Protein AF-A0A1D2X370-F1 (afdb_monomer_lite)

Radius of gyration: 18.74 Å; chains: 1; bounding box: 43×34×52 Å

Sequence (216 aa):
MVEKELRLETKCYDAIEYGYLYGLNQKIPDEEFEKVKQYMKDFRRKDFADGIIKVTGRPEGYRCLEEDVPKVEEILNITNTLEKRRQKIEKAFQNPDEKRKLQDQSFTWLQTLFTKGGTKPKQDISRLAVHSTKIYDPNNSYKDGKKDGKGTLFIYTPHGMWYIINNSSEGSNKSLNNVKTEDGGAIGYRLMYEDNVDMLIRIYTEENEYSGEKLY

Structure (mmCIF, N/CA/C/O backbone):
data_AF-A0A1D2X370-F1
#
_entry.id   AF-A0A1D2X370-F1
#
loop_
_atom_site.group_PDB
_atom_site.id
_atom_site.type_symbol
_atom_site.label_atom_id
_atom_site.label_alt_id
_atom_site.label_comp_id
_atom_site.label_asym_id
_atom_site.label_entity_id
_atom_site.label_seq_id
_atom_site.pdbx_PDB_ins_code
_atom_site.Cartn_x
_atom_site.Cartn_y
_atom_site.Cartn_z
_atom_site.occupancy
_atom_site.B_iso_or_equiv
_atom_site.auth_seq_id
_atom_site.auth_comp_id
_atom_site.auth_asym_id
_atom_site.auth_atom_id
_atom_site.pdbx_PDB_model_num
ATOM 1 N N . MET A 1 1 ? 6.526 -16.011 22.433 1.00 41.97 1 MET A N 1
ATOM 2 C CA . MET A 1 1 ? 5.748 -15.213 21.463 1.00 41.97 1 MET A CA 1
ATOM 3 C C . MET A 1 1 ? 5.737 -13.796 21.995 1.00 41.97 1 MET A C 1
ATOM 5 O O . MET A 1 1 ? 5.369 -13.629 23.145 1.00 41.97 1 MET A O 1
ATOM 9 N N . VAL A 1 2 ? 6.245 -12.819 21.245 1.00 45.69 2 VAL A N 1
ATOM 10 C CA . VAL A 1 2 ? 6.170 -11.413 21.670 1.00 45.69 2 VAL A CA 1
ATOM 11 C C . VAL A 1 2 ? 4.719 -10.986 21.470 1.00 45.69 2 VAL A C 1
ATOM 13 O O . VAL A 1 2 ? 4.238 -11.028 20.336 1.00 45.69 2 VAL A O 1
ATOM 16 N N . GLU A 1 3 ? 4.005 -10.678 22.553 1.00 62.31 3 GLU A N 1
ATOM 17 C CA . GLU A 1 3 ? 2.661 -10.105 22.463 1.00 62.31 3 GLU A CA 1
ATOM 18 C C . GLU A 1 3 ? 2.734 -8.828 21.627 1.00 62.31 3 GLU A C 1
ATOM 20 O O . GLU A 1 3 ? 3.557 -7.945 21.875 1.00 62.31 3 GLU A O 1
ATOM 25 N N . LYS A 1 4 ? 1.92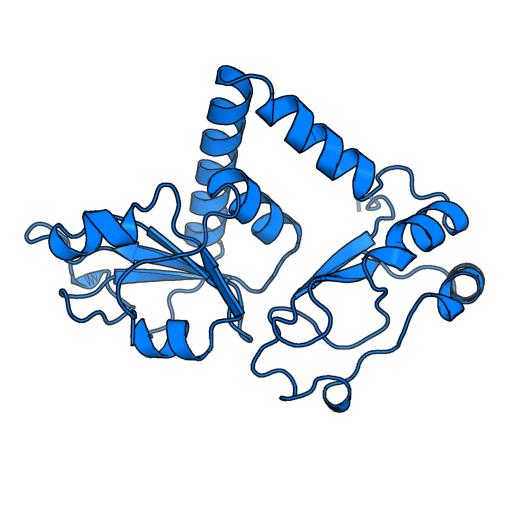2 -8.761 20.570 1.00 80.06 4 LYS A N 1
ATOM 26 C CA . LYS A 1 4 ? 1.837 -7.554 19.755 1.00 80.06 4 LYS A CA 1
ATOM 27 C C . LYS A 1 4 ? 1.007 -6.533 20.528 1.00 80.06 4 LYS A C 1
ATOM 29 O O . LYS A 1 4 ? -0.085 -6.853 20.986 1.00 80.06 4 LYS A O 1
ATOM 34 N N . GLU A 1 5 ? 1.512 -5.308 20.642 1.00 91.12 5 GLU A N 1
ATOM 35 C CA . GLU A 1 5 ? 0.748 -4.178 21.184 1.00 91.12 5 GLU A CA 1
ATOM 36 C C . GLU A 1 5 ? -0.574 -4.028 20.409 1.00 91.12 5 GLU A C 1
ATOM 38 O O . GLU A 1 5 ? -0.586 -4.134 19.176 1.00 91.12 5 GLU A O 1
ATOM 43 N N . LEU A 1 6 ? -1.687 -3.815 21.118 1.00 93.75 6 LEU A N 1
ATOM 44 C CA . LEU A 1 6 ? -2.990 -3.584 20.497 1.00 93.75 6 LEU A CA 1
ATOM 45 C C . LEU A 1 6 ? -2.963 -2.267 19.717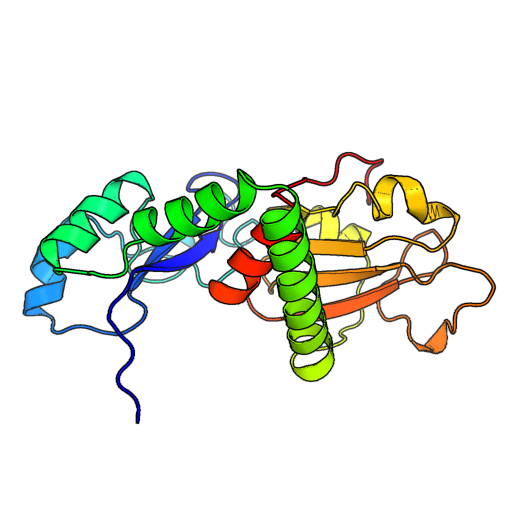 1.00 93.75 6 LEU A C 1
ATOM 47 O O . LEU A 1 6 ? -2.571 -1.231 20.248 1.00 93.75 6 LEU A O 1
ATOM 51 N N . ARG A 1 7 ? -3.394 -2.306 18.455 1.00 94.56 7 ARG A N 1
ATOM 52 C CA . ARG A 1 7 ? -3.502 -1.119 17.600 1.00 94.56 7 ARG A CA 1
ATOM 53 C C . ARG A 1 7 ? -4.539 -1.317 16.503 1.00 94.56 7 ARG A C 1
ATOM 55 O O . ARG A 1 7 ? -4.815 -2.453 16.102 1.00 94.56 7 ARG A O 1
ATOM 62 N N . LEU A 1 8 ? -5.048 -0.211 15.970 1.00 95.06 8 LEU A N 1
ATOM 63 C CA . LEU A 1 8 ? -5.763 -0.215 14.699 1.00 95.06 8 LEU A CA 1
ATOM 64 C C . LEU A 1 8 ? -4.773 -0.225 13.533 1.00 95.06 8 LEU A C 1
ATOM 66 O O . LEU A 1 8 ? -3.742 0.445 13.549 1.00 95.06 8 LEU A O 1
ATOM 70 N N . GLU A 1 9 ? -5.087 -0.998 12.507 1.00 94.94 9 GLU A N 1
ATOM 71 C CA . GLU A 1 9 ? -4.328 -1.083 11.263 1.00 94.94 9 GLU A CA 1
ATOM 72 C C . GLU A 1 9 ? -5.285 -0.924 10.098 1.00 94.94 9 GLU A C 1
ATOM 74 O O . GLU A 1 9 ? -6.444 -1.348 10.173 1.00 94.94 9 GLU A O 1
ATOM 79 N N . THR A 1 10 ? -4.781 -0.386 8.998 1.00 94.94 10 THR A N 1
ATOM 80 C CA . THR A 1 10 ? -5.509 -0.399 7.739 1.00 94.94 10 THR A CA 1
ATOM 81 C C . THR A 1 10 ? -5.658 -1.847 7.287 1.00 94.94 10 THR A C 1
ATOM 83 O O . THR A 1 10 ? -4.687 -2.603 7.201 1.00 94.94 10 THR A O 1
ATOM 86 N N . LYS A 1 11 ? -6.892 -2.291 7.049 1.00 94.81 11 LYS A N 1
ATOM 87 C CA . LYS A 1 11 ? -7.173 -3.671 6.614 1.00 94.81 11 LYS A CA 1
ATOM 88 C C . LYS A 1 11 ? -7.514 -3.745 5.139 1.00 94.81 11 LYS A C 1
ATOM 90 O O . LYS A 1 11 ? -7.233 -4.763 4.501 1.00 94.81 11 LYS A O 1
ATOM 95 N N . CYS A 1 12 ? -8.115 -2.688 4.615 1.00 94.00 12 CYS A N 1
ATOM 96 C CA . CYS A 1 12 ? -8.349 -2.518 3.196 1.00 94.00 12 CYS A CA 1
ATOM 97 C C . CYS A 1 12 ? -8.520 -1.045 2.836 1.00 94.00 12 CYS A C 1
ATOM 99 O O . CYS A 1 12 ? -8.778 -0.200 3.695 1.00 94.00 12 CYS A O 1
ATOM 101 N N . TYR A 1 13 ? -8.410 -0.783 1.542 1.00 94.19 13 TYR A N 1
ATOM 102 C CA . TYR A 1 13 ? -8.708 0.491 0.918 1.00 94.19 13 TYR A CA 1
ATOM 103 C C . TYR A 1 13 ? -9.765 0.285 -0.168 1.00 94.19 13 TYR A C 1
ATOM 105 O O . TYR A 1 13 ? -9.562 -0.529 -1.071 1.00 94.19 13 TYR A O 1
ATOM 113 N N . ASP A 1 14 ? -10.869 1.012 -0.065 1.00 92.88 14 ASP A N 1
ATOM 114 C CA . ASP A 1 14 ? -11.924 1.121 -1.065 1.00 92.88 14 ASP A CA 1
ATOM 115 C C . ASP A 1 14 ? -11.781 2.448 -1.821 1.00 92.88 14 ASP A C 1
ATOM 117 O O . ASP A 1 14 ? -11.778 3.521 -1.221 1.00 92.88 14 ASP A O 1
ATOM 121 N N . ALA A 1 15 ? -11.650 2.371 -3.145 1.00 90.81 15 ALA A N 1
ATOM 122 C CA . ALA A 1 15 ? -11.480 3.551 -3.989 1.00 90.81 15 ALA A CA 1
ATOM 123 C C . ALA A 1 15 ? -12.792 4.287 -4.306 1.00 90.81 15 ALA A C 1
ATOM 125 O O . ALA A 1 15 ? -12.734 5.362 -4.897 1.00 90.81 15 ALA A O 1
ATOM 126 N N . ILE A 1 16 ? -13.952 3.704 -3.985 1.00 90.75 16 ILE A N 1
ATOM 127 C CA . ILE A 1 16 ? -15.253 4.236 -4.411 1.00 90.75 16 ILE A CA 1
ATOM 128 C C . ILE A 1 16 ? -15.949 4.992 -3.283 1.00 90.75 16 ILE A C 1
ATOM 130 O O . ILE A 1 16 ? -16.353 6.134 -3.487 1.00 90.75 16 ILE A O 1
ATOM 134 N N . GLU A 1 17 ? -16.121 4.361 -2.121 1.00 91.25 17 GLU A N 1
ATOM 135 C CA . GLU A 1 17 ? -17.044 4.861 -1.097 1.00 91.25 17 GLU A CA 1
ATOM 136 C C . GLU A 1 17 ? -16.335 5.169 0.221 1.00 91.25 17 GLU A C 1
ATOM 138 O O . GLU A 1 17 ? -16.427 6.286 0.727 1.00 91.25 17 GLU A O 1
ATOM 143 N N . TYR A 1 18 ? -15.611 4.195 0.778 1.00 92.75 18 TYR A N 1
ATOM 144 C CA . TYR A 1 18 ? -15.178 4.272 2.178 1.00 92.75 18 TYR A CA 1
ATOM 145 C C . TYR A 1 18 ? -13.741 4.749 2.396 1.00 92.75 18 TYR A C 1
ATOM 147 O O . TYR A 1 18 ? -13.369 5.068 3.526 1.00 92.75 18 TYR A O 1
ATOM 155 N N . GLY A 1 19 ? -12.901 4.774 1.360 1.00 93.75 19 GLY A N 1
ATOM 156 C CA . GLY A 1 19 ? -11.480 5.057 1.534 1.00 93.75 19 GLY A CA 1
ATOM 157 C C . GLY A 1 19 ? -10.788 3.979 2.375 1.00 93.75 19 GLY A C 1
ATOM 158 O O . GLY A 1 19 ? -10.916 2.782 2.112 1.00 93.75 19 GLY A O 1
ATOM 159 N N . TYR A 1 20 ? -10.008 4.383 3.378 1.00 94.69 20 TYR A N 1
ATOM 160 C CA . TYR A 1 20 ? -9.325 3.441 4.266 1.00 94.69 20 TYR A CA 1
ATOM 161 C C . TYR A 1 20 ? -10.262 2.904 5.352 1.00 94.69 20 TYR A C 1
ATOM 163 O O . TYR A 1 20 ? -10.896 3.665 6.080 1.00 94.69 20 TYR A O 1
ATOM 171 N N . LEU A 1 21 ? -10.288 1.577 5.499 1.00 96.50 21 LEU A N 1
ATOM 172 C CA . LEU A 1 21 ? -11.023 0.885 6.554 1.00 96.50 21 LEU A CA 1
ATOM 173 C C . LEU A 1 21 ? -10.060 0.261 7.559 1.00 96.50 21 LEU A C 1
ATOM 175 O O . LEU A 1 21 ? -9.149 -0.502 7.205 1.00 96.50 21 LEU A O 1
ATOM 179 N N . TYR A 1 22 ? -10.312 0.545 8.831 1.00 96.69 22 TYR A N 1
ATOM 180 C CA . TYR A 1 22 ? -9.418 0.211 9.930 1.00 96.69 22 TYR A CA 1
ATOM 181 C C . TYR A 1 22 ? -9.982 -0.932 10.763 1.00 96.69 22 TYR A C 1
ATOM 183 O O . TYR A 1 22 ? -11.188 -1.062 10.948 1.00 96.69 22 TYR A O 1
ATOM 191 N N . GLY A 1 23 ? -9.110 -1.790 11.276 1.00 96.06 23 GLY A N 1
ATOM 192 C CA . GLY A 1 23 ? -9.498 -2.879 12.163 1.00 96.06 23 GLY A CA 1
ATOM 193 C C . GLY A 1 23 ? -8.374 -3.245 13.115 1.00 96.06 23 GLY A C 1
ATOM 194 O O . GLY A 1 23 ? -7.209 -2.928 12.874 1.00 96.06 23 GLY A O 1
ATOM 195 N N . LEU A 1 24 ? -8.716 -3.932 14.202 1.00 95.62 24 LEU A N 1
ATOM 196 C CA . LEU A 1 24 ? -7.735 -4.323 15.210 1.00 95.62 24 LEU A CA 1
ATOM 197 C C . LEU A 1 24 ? -6.695 -5.287 14.619 1.00 95.62 24 LEU A C 1
ATOM 199 O O . LEU A 1 24 ? -6.983 -6.127 13.757 1.00 95.62 24 LEU A O 1
ATOM 203 N N . ASN A 1 25 ? -5.450 -5.160 15.067 1.00 93.75 25 ASN A N 1
ATOM 204 C CA . ASN A 1 25 ? -4.360 -6.052 14.671 1.00 93.75 25 ASN A CA 1
ATOM 205 C C . ASN A 1 25 ? -4.491 -7.472 15.250 1.00 93.75 25 ASN A C 1
ATOM 207 O O . ASN A 1 25 ? -3.902 -8.407 14.708 1.00 93.75 25 ASN A O 1
ATOM 211 N N . GLN A 1 26 ? -5.276 -7.634 16.315 1.00 93.44 26 GLN A N 1
ATOM 212 C CA . GLN A 1 26 ? -5.526 -8.900 16.996 1.00 93.44 26 GLN A CA 1
ATOM 213 C C . GLN A 1 26 ? -6.943 -8.958 17.571 1.00 93.44 26 GLN A C 1
ATOM 215 O O . GLN A 1 26 ? -7.622 -7.938 17.690 1.00 93.44 26 GLN A O 1
ATOM 220 N N . LYS A 1 27 ? -7.393 -10.169 17.917 1.00 93.38 27 LYS A N 1
ATOM 221 C CA . LYS A 1 27 ? -8.665 -10.368 18.615 1.00 93.38 27 LYS A CA 1
ATOM 222 C C . LYS A 1 27 ? -8.540 -9.862 20.057 1.00 93.38 27 LYS A C 1
ATOM 224 O O . LYS A 1 27 ? -7.512 -10.079 20.691 1.00 93.38 27 LYS A O 1
ATOM 229 N N . ILE A 1 28 ? -9.599 -9.235 20.557 1.00 94.31 28 ILE A N 1
ATOM 230 C CA . ILE A 1 28 ? -9.741 -8.793 21.950 1.00 94.31 28 ILE A CA 1
ATOM 231 C C . ILE A 1 28 ? -10.886 -9.565 22.632 1.00 94.31 28 ILE A C 1
ATOM 233 O O . ILE A 1 28 ? -11.669 -10.210 21.925 1.00 94.31 28 ILE A O 1
ATOM 237 N N . PRO A 1 29 ? -10.983 -9.548 23.974 1.00 95.81 29 PRO A N 1
ATOM 238 C CA . PRO A 1 29 ? -12.121 -10.123 24.690 1.00 95.81 29 PRO A CA 1
ATOM 239 C C . PRO A 1 29 ? -13.454 -9.507 24.247 1.00 95.81 29 PRO A C 1
ATOM 241 O O . PRO A 1 29 ? -13.514 -8.317 23.936 1.00 95.81 29 PRO A O 1
ATOM 244 N N . ASP A 1 30 ? -14.525 -10.304 24.262 1.00 94.56 30 ASP A N 1
ATOM 245 C CA . ASP A 1 30 ? -15.845 -9.872 23.784 1.00 94.56 30 ASP A CA 1
ATOM 246 C C . ASP A 1 30 ? -16.397 -8.688 24.605 1.00 94.56 30 ASP A C 1
ATOM 248 O O . ASP A 1 30 ? -17.009 -7.786 24.041 1.00 94.56 30 ASP A O 1
ATOM 252 N N . GLU A 1 31 ? -16.102 -8.629 25.909 1.00 95.38 31 GLU A N 1
ATOM 253 C CA . GLU A 1 31 ? -16.472 -7.505 26.788 1.00 95.38 31 GLU A CA 1
ATOM 254 C C . GLU A 1 31 ? -15.836 -6.175 26.358 1.00 95.38 31 GLU A C 1
ATOM 256 O O . GLU A 1 31 ? -16.486 -5.132 26.398 1.00 95.38 31 GLU A O 1
ATOM 261 N N . GLU A 1 32 ? -14.573 -6.200 25.924 1.00 95.38 32 GLU A N 1
ATOM 262 C CA . GLU A 1 32 ? -13.881 -5.015 25.405 1.00 95.38 32 GLU A CA 1
ATOM 263 C C . GLU A 1 32 ? -14.385 -4.656 24.006 1.00 95.38 32 GLU A C 1
ATOM 265 O O . GLU A 1 32 ? -14.577 -3.482 23.685 1.00 95.38 32 GLU A O 1
ATOM 270 N N . PHE A 1 33 ? -14.652 -5.668 23.178 1.00 95.94 33 PHE A N 1
ATOM 271 C CA . PHE A 1 33 ? -15.189 -5.467 21.838 1.00 95.94 33 PHE A CA 1
ATOM 272 C C . PHE A 1 33 ? -16.568 -4.800 21.860 1.00 95.94 33 PHE A C 1
ATOM 274 O O . PHE A 1 33 ? -16.835 -3.902 21.059 1.00 95.94 33 PHE A O 1
ATOM 281 N N . GLU A 1 34 ? -17.428 -5.173 22.806 1.00 96.75 34 GLU A N 1
ATOM 282 C CA . GLU A 1 34 ? -18.791 -4.646 22.863 1.00 96.75 34 GLU A CA 1
ATOM 283 C C . GLU A 1 34 ? -18.841 -3.145 23.176 1.00 96.75 34 GLU A C 1
ATOM 285 O O . GLU A 1 34 ? -19.751 -2.453 22.719 1.00 96.75 34 GLU A 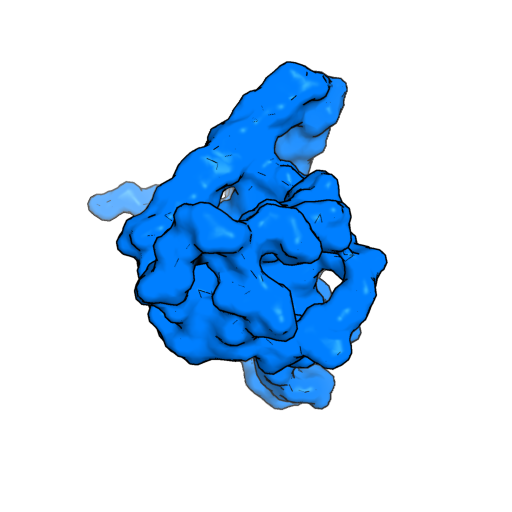O 1
ATOM 290 N N . LYS A 1 35 ? -17.810 -2.603 23.838 1.00 96.81 35 LYS A N 1
ATOM 291 C CA . LYS A 1 35 ? -17.667 -1.156 24.076 1.00 96.81 35 LYS A CA 1
ATOM 292 C C . LYS A 1 35 ? -17.466 -0.366 22.781 1.00 96.81 35 LYS A C 1
ATOM 294 O O . LYS A 1 35 ? -17.943 0.764 22.668 1.00 96.81 35 LYS A O 1
ATOM 299 N N . VAL A 1 36 ? -16.768 -0.950 21.804 1.00 96.75 36 VAL A N 1
ATOM 300 C CA . VAL A 1 36 ? -16.415 -0.285 20.537 1.00 96.75 36 VAL A CA 1
ATOM 301 C C . VAL A 1 36 ? -17.295 -0.681 19.362 1.00 96.75 36 VAL A C 1
ATOM 303 O O . VAL A 1 36 ? -17.269 -0.009 18.335 1.00 96.75 36 VAL A O 1
ATOM 306 N N . LYS A 1 37 ? -18.106 -1.732 19.497 1.00 95.62 37 LYS A N 1
ATOM 307 C CA . LYS A 1 37 ? -18.929 -2.279 18.413 1.00 95.62 37 LYS A CA 1
ATOM 308 C C . LYS A 1 37 ? -19.842 -1.258 17.739 1.00 95.62 37 LYS A C 1
ATOM 310 O O . LYS A 1 37 ? -20.052 -1.359 16.540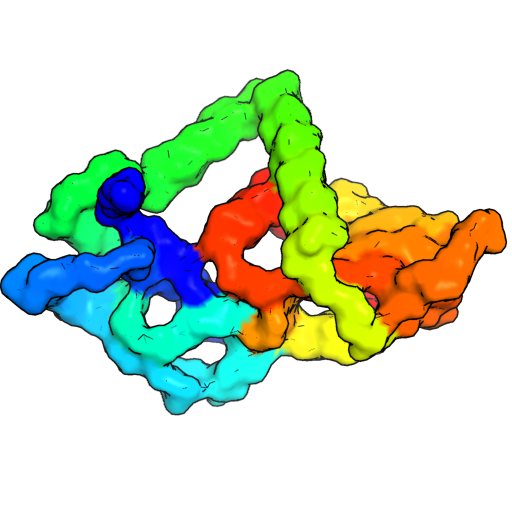 1.00 95.62 37 LYS A O 1
ATOM 315 N N . GLN A 1 38 ? -20.345 -0.257 18.462 1.00 96.62 38 GLN A N 1
ATOM 316 C CA . GLN A 1 38 ? -21.165 0.814 17.872 1.00 96.62 38 GLN A CA 1
ATOM 317 C C . GLN A 1 38 ? -20.415 1.669 16.831 1.00 96.62 38 GLN A C 1
ATOM 319 O O . GLN A 1 38 ? -21.047 2.260 15.964 1.00 96.62 38 GLN A O 1
ATOM 324 N N . TYR A 1 39 ? -19.082 1.703 16.902 1.00 97.06 39 TYR A N 1
ATOM 325 C CA . TYR A 1 39 ? -18.192 2.404 15.971 1.00 97.06 39 TYR A CA 1
ATOM 326 C C . TYR A 1 39 ? -17.618 1.469 14.899 1.00 97.06 39 TYR A C 1
ATOM 328 O O . TYR A 1 39 ? -16.753 1.863 14.120 1.00 97.06 39 TYR A O 1
ATOM 336 N N . MET A 1 40 ? -18.038 0.199 14.881 1.00 96.12 40 MET A N 1
ATOM 337 C CA . MET A 1 40 ? -17.547 -0.802 13.942 1.00 96.12 40 MET A CA 1
ATOM 338 C C . MET A 1 40 ? -18.702 -1.434 13.167 1.00 96.12 40 MET A C 1
ATOM 340 O O . MET A 1 40 ? -19.682 -1.906 13.736 1.00 96.12 40 MET A O 1
ATOM 344 N N . LYS A 1 41 ? -18.552 -1.539 11.849 1.00 95.94 41 LYS A N 1
ATOM 345 C CA . LYS A 1 41 ? -19.474 -2.268 10.973 1.00 95.94 41 LYS A CA 1
ATOM 346 C C . LYS A 1 41 ? -18.852 -3.606 10.581 1.00 95.94 41 LYS A C 1
ATOM 348 O O . LYS A 1 41 ? -17.674 -3.659 10.236 1.00 95.94 41 LYS A O 1
ATOM 353 N N . ASP A 1 42 ? -19.630 -4.688 10.622 1.00 96.19 42 ASP A N 1
ATOM 354 C CA . ASP A 1 42 ? -19.245 -5.980 10.033 1.00 96.19 42 ASP A CA 1
ATOM 355 C C . ASP A 1 42 ? -19.375 -5.894 8.506 1.00 96.19 42 ASP A C 1
ATOM 357 O O . ASP A 1 42 ? -20.451 -6.128 7.952 1.00 96.19 42 ASP A O 1
ATOM 361 N N . PHE A 1 43 ? -18.296 -5.496 7.830 1.00 95.25 43 PHE A N 1
ATOM 362 C CA . PHE A 1 43 ? -18.288 -5.352 6.378 1.00 95.25 43 PHE A CA 1
ATOM 363 C C . PHE A 1 43 ? -18.307 -6.714 5.691 1.00 95.25 43 PHE A C 1
ATOM 365 O O . PHE A 1 43 ? -17.575 -7.641 6.050 1.00 95.25 43 PHE A O 1
ATOM 372 N N . ARG A 1 44 ? -19.124 -6.826 4.645 1.00 92.88 44 ARG A N 1
ATOM 373 C CA . ARG A 1 44 ? -19.212 -7.989 3.761 1.00 92.88 44 ARG A CA 1
ATOM 374 C C . ARG A 1 44 ? -19.103 -7.532 2.318 1.00 92.88 44 ARG A C 1
ATOM 376 O O . ARG A 1 44 ? -19.280 -6.366 2.001 1.00 92.88 44 ARG A O 1
ATOM 383 N N . ARG A 1 45 ? -18.885 -8.472 1.396 1.00 87.69 45 ARG A N 1
ATOM 384 C CA . ARG A 1 45 ? -18.754 -8.157 -0.042 1.00 87.69 45 ARG A CA 1
ATOM 385 C C . ARG A 1 45 ? -19.912 -7.334 -0.612 1.00 87.69 45 ARG A C 1
ATOM 387 O O . ARG A 1 45 ? -19.690 -6.557 -1.525 1.00 87.69 45 ARG A O 1
ATOM 394 N N . LYS A 1 46 ? -21.125 -7.525 -0.084 1.00 90.38 46 LYS A N 1
ATOM 395 C CA . LYS A 1 46 ? -22.343 -6.816 -0.506 1.00 90.38 46 LYS A CA 1
ATOM 396 C C . LYS A 1 46 ? -22.404 -5.352 -0.057 1.00 90.38 46 LYS A C 1
ATOM 398 O O . LYS A 1 46 ? -23.279 -4.636 -0.515 1.00 90.38 46 LYS A O 1
ATOM 403 N N . ASP A 1 47 ? -21.549 -4.954 0.881 1.00 90.31 47 ASP A N 1
ATOM 404 C CA . ASP A 1 47 ? -21.526 -3.599 1.428 1.00 90.31 47 ASP A CA 1
ATOM 405 C C . ASP A 1 47 ? -20.722 -2.628 0.559 1.00 90.31 47 ASP A C 1
ATOM 407 O O . ASP A 1 47 ? -20.689 -1.453 0.878 1.00 90.31 47 ASP A O 1
ATOM 411 N N . PHE A 1 48 ? -20.077 -3.104 -0.509 1.00 91.12 48 PHE A N 1
ATOM 412 C CA . PHE A 1 48 ? -19.279 -2.287 -1.420 1.00 91.12 48 PHE A CA 1
ATOM 413 C C . PHE A 1 48 ? -20.019 -2.121 -2.749 1.00 91.12 48 PHE A C 1
ATOM 415 O O . PHE A 1 48 ? -20.498 -3.115 -3.303 1.00 91.12 48 PHE A O 1
ATOM 422 N N . ALA A 1 49 ? -20.076 -0.890 -3.269 1.00 85.12 49 ALA A N 1
ATOM 423 C CA . ALA A 1 49 ? -20.853 -0.522 -4.457 1.00 85.12 49 ALA A CA 1
ATOM 424 C C . ALA A 1 49 ? -20.627 -1.448 -5.671 1.00 85.12 49 ALA A C 1
ATOM 426 O O . ALA A 1 49 ? -21.588 -1.965 -6.239 1.00 85.12 49 ALA A O 1
ATOM 427 N N . ASP A 1 50 ? -19.364 -1.741 -5.996 1.00 81.81 50 ASP A N 1
ATOM 428 C CA . ASP A 1 50 ? -18.968 -2.634 -7.101 1.00 81.81 50 ASP A CA 1
ATOM 429 C C . ASP A 1 50 ? -18.468 -4.002 -6.595 1.00 81.81 50 ASP A C 1
ATOM 431 O O . ASP A 1 50 ? -17.602 -4.660 -7.188 1.00 81.81 50 ASP A O 1
ATOM 435 N N . GLY A 1 51 ? -18.959 -4.426 -5.429 1.00 84.69 51 GLY A N 1
ATOM 436 C CA . GLY A 1 51 ? -18.362 -5.523 -4.680 1.00 84.69 51 GLY A CA 1
ATOM 437 C C . GLY A 1 51 ? -16.892 -5.235 -4.353 1.00 84.69 51 GLY A C 1
ATOM 438 O O . GLY A 1 51 ? -16.493 -4.108 -4.088 1.00 84.69 51 GLY A O 1
ATOM 439 N N . ILE A 1 52 ? -16.041 -6.262 -4.390 1.00 81.88 52 ILE A N 1
ATOM 440 C CA . ILE A 1 52 ? -14.623 -6.131 -4.001 1.00 81.88 52 ILE A CA 1
ATOM 441 C C . ILE A 1 52 ? -13.691 -5.776 -5.174 1.00 81.88 52 ILE A C 1
ATOM 443 O O . ILE A 1 52 ? -12.474 -5.880 -5.048 1.00 81.88 52 ILE A O 1
ATOM 447 N N . ILE A 1 53 ? -14.241 -5.387 -6.331 1.00 84.88 53 ILE A N 1
ATOM 448 C CA . ILE A 1 53 ? -13.467 -5.138 -7.563 1.00 84.88 53 ILE A CA 1
ATOM 449 C C . ILE A 1 53 ? -12.579 -3.895 -7.441 1.00 84.88 53 ILE A C 1
ATOM 451 O O . ILE A 1 53 ? -11.519 -3.834 -8.062 1.00 84.88 53 ILE A O 1
ATOM 455 N N . LYS A 1 54 ? -12.988 -2.911 -6.639 1.00 90.31 54 LYS A N 1
ATOM 456 C CA . LYS A 1 54 ? -12.224 -1.685 -6.366 1.00 90.31 54 LYS A CA 1
ATOM 457 C C . LYS A 1 54 ? -11.794 -1.576 -4.906 1.00 90.31 54 LYS A C 1
ATOM 459 O O . LYS A 1 54 ? -11.582 -0.482 -4.391 1.00 90.31 54 LYS A O 1
ATOM 464 N N . VAL A 1 55 ? -11.594 -2.732 -4.271 1.00 91.69 55 VAL A N 1
ATOM 465 C CA . VAL A 1 55 ? -11.148 -2.820 -2.883 1.00 91.69 55 VAL A CA 1
ATOM 466 C C . VAL A 1 55 ? -9.853 -3.607 -2.803 1.00 91.69 55 VAL A C 1
ATOM 468 O O . VAL A 1 55 ? -9.819 -4.785 -3.147 1.00 91.69 55 VAL A O 1
ATOM 471 N N . THR A 1 56 ? -8.791 -2.981 -2.304 1.00 93.44 56 THR A N 1
ATOM 472 C CA . THR A 1 56 ? -7.504 -3.640 -2.060 1.00 93.44 56 THR A CA 1
ATOM 473 C C . THR A 1 56 ? -7.402 -4.045 -0.592 1.00 93.44 56 THR A C 1
ATOM 475 O O . THR A 1 56 ? -7.510 -3.202 0.290 1.00 93.44 56 THR A O 1
ATOM 478 N N . GLY A 1 57 ? -7.166 -5.330 -0.313 1.00 92.62 57 GLY A N 1
ATOM 479 C CA . GLY A 1 57 ? -6.927 -5.848 1.039 1.00 92.62 57 GLY A CA 1
ATOM 480 C C . GLY A 1 57 ? -7.964 -6.852 1.528 1.00 92.62 57 GLY A C 1
ATOM 481 O O . GLY A 1 57 ? -8.446 -7.672 0.751 1.00 92.62 57 GLY A O 1
ATOM 482 N N . ARG A 1 58 ? -8.245 -6.855 2.838 1.00 90.81 58 ARG A N 1
ATOM 483 C CA . ARG A 1 58 ? -9.196 -7.776 3.486 1.00 90.81 58 ARG A CA 1
ATOM 484 C C . ARG A 1 58 ? -10.491 -7.042 3.868 1.00 90.81 58 ARG A C 1
ATOM 486 O O . ARG A 1 58 ? -10.596 -6.591 5.016 1.00 90.81 58 ARG A O 1
ATOM 493 N N . PRO A 1 59 ? -11.463 -6.951 2.937 1.00 88.25 59 PRO A N 1
ATOM 494 C CA . PRO A 1 59 ? -12.692 -6.180 3.127 1.00 88.25 59 PRO A CA 1
ATOM 495 C C . PRO A 1 59 ? -13.618 -6.730 4.210 1.00 88.25 59 PRO A C 1
ATOM 497 O O . PRO A 1 59 ? -14.386 -5.977 4.789 1.00 88.25 59 PRO A O 1
ATOM 500 N N . GLU A 1 60 ? -13.568 -8.035 4.480 1.00 91.75 60 GLU A N 1
ATOM 501 C CA . GLU A 1 60 ? -14.553 -8.691 5.340 1.00 91.75 60 GLU A CA 1
ATOM 502 C C . GLU A 1 60 ? -14.214 -8.605 6.835 1.00 91.75 60 GLU A C 1
ATOM 504 O O . GLU A 1 60 ? -13.068 -8.820 7.247 1.00 91.75 60 GLU A O 1
ATOM 509 N N . GLY A 1 61 ? -15.239 -8.375 7.654 1.00 94.31 61 GLY A N 1
ATOM 510 C CA . GLY A 1 61 ? -15.188 -8.356 9.114 1.00 94.31 61 GLY A CA 1
ATOM 511 C C . GLY A 1 61 ? -15.373 -6.960 9.704 1.00 94.31 61 GLY A C 1
ATOM 512 O O . GLY A 1 61 ? -15.564 -5.980 8.990 1.00 94.31 61 GLY A O 1
ATOM 513 N N . TYR A 1 62 ? -15.279 -6.864 11.030 1.00 96.12 62 TYR A N 1
ATOM 514 C CA . TYR A 1 62 ? -15.479 -5.600 11.738 1.00 96.12 62 TYR A CA 1
ATOM 515 C C . TYR A 1 62 ? -14.413 -4.566 11.396 1.00 96.12 62 TYR A C 1
ATOM 517 O O . TYR A 1 62 ? -13.220 -4.805 11.625 1.00 96.12 62 TYR A O 1
ATOM 525 N N . ARG A 1 63 ? -14.849 -3.425 10.862 1.00 96.06 63 ARG A N 1
ATOM 526 C CA . ARG A 1 63 ? -14.009 -2.267 10.550 1.00 96.06 63 ARG A CA 1
ATOM 527 C C . ARG A 1 63 ? -14.670 -0.975 10.999 1.00 96.06 63 ARG A C 1
ATOM 529 O O . ARG A 1 63 ? -15.893 -0.914 11.090 1.00 96.06 63 ARG A O 1
ATOM 536 N N . CYS A 1 64 ? -13.861 0.046 11.226 1.00 96.56 64 CYS A N 1
ATOM 537 C CA . CYS A 1 64 ? -14.316 1.415 11.422 1.00 96.56 64 CYS A CA 1
ATOM 538 C C . CYS A 1 64 ? -13.794 2.329 10.307 1.00 96.56 64 CYS A C 1
ATOM 540 O O . CYS A 1 64 ? -12.793 2.023 9.645 1.00 96.56 64 CYS A O 1
ATOM 542 N N . LEU A 1 65 ? -14.508 3.436 10.104 1.00 96.38 65 LEU A N 1
ATOM 543 C CA . LEU A 1 65 ? -14.084 4.539 9.250 1.00 96.38 65 LEU A CA 1
ATOM 544 C C . LEU A 1 65 ? -13.020 5.374 9.962 1.00 96.38 65 LEU A C 1
ATOM 546 O O . LEU A 1 65 ? -12.867 5.307 11.181 1.00 96.38 65 LEU A O 1
ATOM 550 N N . GLU A 1 66 ? -12.304 6.192 9.195 1.00 94.50 66 GLU A N 1
ATOM 551 C CA . GLU A 1 66 ? -11.252 7.065 9.723 1.00 94.50 66 GLU A CA 1
ATOM 552 C C . GLU A 1 66 ? -11.735 7.984 10.854 1.00 94.50 66 GLU A C 1
ATOM 554 O O . GLU A 1 66 ? -11.037 8.159 11.849 1.00 94.50 66 GLU A O 1
ATOM 559 N N . GLU A 1 67 ? -12.952 8.513 10.738 1.00 95.50 67 GLU A N 1
ATOM 560 C CA . GLU A 1 67 ? -13.573 9.400 11.730 1.00 95.50 67 GLU A CA 1
ATOM 561 C C . GLU A 1 67 ? -13.846 8.734 13.089 1.00 95.50 67 GLU A C 1
ATOM 563 O O . GLU A 1 67 ? -13.908 9.407 14.119 1.00 95.50 67 GLU A O 1
ATOM 568 N N . ASP A 1 68 ? -13.970 7.407 13.108 1.00 97.06 68 ASP A N 1
ATOM 569 C CA . ASP A 1 68 ? -14.247 6.623 14.310 1.00 97.06 68 ASP A CA 1
ATOM 570 C C . ASP A 1 68 ? -12.981 6.022 14.937 1.00 97.06 68 ASP A C 1
ATOM 572 O O . ASP A 1 68 ? -13.016 5.583 16.090 1.00 97.06 68 ASP A O 1
ATOM 576 N N . VAL A 1 69 ? -11.845 6.044 14.226 1.00 96.69 69 VAL A N 1
ATOM 577 C CA . VAL A 1 69 ? -10.542 5.573 14.729 1.00 96.69 69 VAL A CA 1
ATOM 578 C C . VAL A 1 69 ? -10.200 6.176 16.098 1.00 96.69 69 VAL A C 1
ATOM 580 O O . VAL A 1 69 ? -9.922 5.390 17.007 1.00 96.69 69 VAL A O 1
ATOM 583 N N . PRO A 1 70 ? -10.274 7.508 16.320 1.00 96.88 70 PRO A N 1
ATOM 584 C CA . PRO A 1 70 ? -9.886 8.090 17.604 1.00 96.88 70 PRO A CA 1
ATOM 585 C C . PRO A 1 70 ? -10.745 7.590 18.769 1.00 96.88 70 PRO A C 1
ATOM 587 O O . PRO A 1 70 ? -10.219 7.315 19.844 1.00 96.88 70 PRO A O 1
ATOM 590 N N . LYS A 1 71 ? -12.054 7.406 18.543 1.00 97.31 71 LYS A N 1
ATOM 591 C CA . LYS A 1 71 ? -12.995 6.929 19.570 1.00 97.31 71 LYS A CA 1
ATOM 592 C C . LYS A 1 71 ? -12.676 5.492 19.976 1.00 97.31 71 LYS A C 1
ATOM 594 O O . LYS A 1 71 ? -12.667 5.161 21.158 1.00 97.31 71 LYS A O 1
ATOM 599 N N . VAL A 1 72 ? -12.396 4.635 18.993 1.00 96.81 72 VAL A N 1
ATOM 600 C CA . VAL A 1 72 ? -12.021 3.234 19.235 1.00 96.81 72 VAL A CA 1
ATOM 601 C C . VAL A 1 72 ? -10.682 3.150 19.971 1.00 96.81 72 VAL A C 1
ATOM 603 O O . VAL A 1 72 ? -10.551 2.362 20.908 1.00 96.81 72 VAL A O 1
ATOM 606 N N . GLU A 1 73 ? -9.697 3.963 19.579 1.00 97.38 73 GLU A N 1
ATOM 607 C CA . GLU A 1 73 ? -8.391 4.009 20.245 1.00 97.38 73 GLU A CA 1
ATOM 608 C C . GLU A 1 73 ? -8.492 4.494 21.692 1.00 97.38 73 GLU A C 1
ATOM 610 O O . GLU A 1 73 ? -7.858 3.907 22.567 1.00 97.38 73 GLU A O 1
ATOM 615 N N . GLU A 1 74 ? -9.319 5.505 21.959 1.00 97.00 74 GLU A N 1
ATOM 616 C CA . GLU A 1 74 ? -9.568 6.019 23.306 1.00 97.00 74 GLU A CA 1
ATOM 617 C C . GLU A 1 74 ? -10.232 4.967 24.205 1.00 97.00 74 GLU A C 1
ATOM 619 O O . GLU A 1 74 ? -9.710 4.656 25.275 1.00 97.00 74 GLU A O 1
ATOM 624 N N . ILE A 1 75 ? -11.331 4.352 23.753 1.00 96.69 75 ILE A N 1
ATOM 625 C CA . ILE A 1 75 ? -12.093 3.365 24.541 1.00 96.69 75 ILE A CA 1
ATOM 626 C C . ILE A 1 75 ? -11.242 2.140 24.898 1.00 96.69 75 ILE A C 1
ATOM 628 O O . ILE A 1 75 ? -11.344 1.617 26.008 1.00 96.69 75 ILE A O 1
ATOM 632 N N . LEU A 1 76 ? -10.396 1.686 23.970 1.00 96.31 76 LEU A N 1
ATOM 633 C CA . LEU A 1 76 ? -9.518 0.528 24.170 1.00 96.31 76 LEU A CA 1
ATOM 634 C C . LEU A 1 76 ? -8.163 0.893 24.792 1.00 96.31 76 LEU A C 1
ATOM 636 O O . LEU A 1 76 ? -7.309 0.017 24.927 1.00 96.31 76 LEU A O 1
ATOM 640 N N . ASN A 1 77 ? -7.949 2.158 25.170 1.00 95.25 77 ASN A N 1
ATOM 641 C CA . ASN A 1 77 ? -6.690 2.669 25.720 1.00 95.25 77 ASN A CA 1
ATOM 642 C C . ASN A 1 77 ? -5.463 2.366 24.832 1.00 95.25 77 ASN A C 1
ATOM 644 O O . ASN A 1 77 ? -4.375 2.055 25.324 1.00 95.25 77 ASN A O 1
ATOM 648 N N . ILE A 1 78 ? -5.621 2.448 23.508 1.00 95.38 78 ILE A N 1
ATOM 649 C CA . ILE A 1 78 ? -4.541 2.215 22.546 1.00 95.38 78 ILE A CA 1
ATOM 650 C C . ILE A 1 78 ? -3.541 3.373 22.615 1.00 95.38 78 ILE A C 1
ATOM 652 O O . ILE A 1 78 ? -3.837 4.524 22.298 1.00 95.38 78 ILE A O 1
ATOM 656 N N . THR A 1 79 ? -2.303 3.061 22.991 1.00 91.88 79 THR A N 1
ATOM 657 C CA . THR A 1 79 ? -1.225 4.048 23.132 1.00 91.88 79 THR A CA 1
ATOM 658 C C . THR A 1 79 ? -0.573 4.419 21.809 1.00 91.88 79 THR A C 1
ATOM 660 O O . THR A 1 79 ? -0.205 5.583 21.612 1.00 91.88 79 THR A O 1
ATOM 663 N N . ASN A 1 80 ? -0.425 3.451 20.907 1.00 91.06 80 ASN A N 1
ATOM 664 C CA . ASN A 1 80 ? 0.174 3.610 19.585 1.00 91.06 80 ASN A CA 1
ATOM 665 C C . ASN A 1 80 ? -0.892 3.945 18.533 1.00 91.06 80 ASN A C 1
ATOM 667 O O . ASN A 1 80 ? -1.242 3.124 17.683 1.00 91.06 80 ASN A O 1
ATOM 671 N N . THR A 1 81 ? -1.420 5.163 18.636 1.00 94.00 81 THR A N 1
ATOM 672 C CA . THR A 1 81 ? -2.529 5.640 17.807 1.00 94.00 81 THR A CA 1
ATOM 673 C C . THR A 1 81 ? -2.134 5.856 16.347 1.00 94.00 81 THR A C 1
ATOM 675 O O . THR A 1 81 ? -0.960 6.079 16.017 1.00 94.00 81 THR A O 1
ATOM 678 N N . LEU A 1 82 ? -3.115 5.813 15.443 1.00 92.69 82 LEU A N 1
ATOM 679 C CA . LEU A 1 82 ? -2.939 6.210 14.044 1.00 92.69 82 LEU A CA 1
ATOM 680 C C . LEU A 1 82 ? -2.390 7.640 13.943 1.00 92.69 82 LEU A C 1
ATOM 682 O O . LEU A 1 82 ? -1.420 7.877 13.223 1.00 92.69 82 LEU A O 1
ATOM 686 N N . GLU A 1 83 ? -2.936 8.555 14.741 1.00 93.31 83 GLU A N 1
ATOM 687 C CA . GLU A 1 83 ? -2.521 9.958 14.776 1.00 93.31 83 GLU A CA 1
ATOM 688 C C . GLU A 1 83 ? -1.052 10.121 15.190 1.00 93.31 83 GLU A C 1
ATOM 690 O O . GLU A 1 83 ? -0.270 10.780 14.506 1.00 93.31 83 GLU A O 1
ATOM 695 N N . LYS A 1 84 ? -0.608 9.435 16.253 1.00 93.75 84 LYS A N 1
ATOM 696 C CA . LYS A 1 84 ? 0.803 9.480 16.674 1.00 93.75 84 LYS A CA 1
ATOM 697 C C . LYS A 1 84 ? 1.746 8.954 15.596 1.00 93.75 84 LYS A C 1
ATOM 699 O O . LYS A 1 84 ? 2.882 9.421 15.504 1.00 93.75 84 LYS A O 1
ATOM 704 N N . ARG A 1 85 ? 1.320 7.966 14.803 1.00 91.12 85 ARG A N 1
ATOM 705 C CA . ARG A 1 85 ? 2.115 7.451 13.678 1.00 91.12 85 ARG A CA 1
ATOM 706 C C . ARG A 1 85 ? 2.200 8.473 12.546 1.00 91.12 85 ARG A C 1
ATOM 708 O O . ARG A 1 85 ? 3.306 8.715 12.068 1.00 91.12 85 ARG A O 1
ATOM 715 N N . ARG A 1 86 ? 1.086 9.118 12.183 1.00 91.44 86 ARG A N 1
ATOM 716 C CA . ARG A 1 86 ? 1.049 10.193 11.174 1.00 91.44 86 ARG A CA 1
ATOM 717 C C . ARG A 1 86 ? 1.934 11.370 11.571 1.00 91.44 86 ARG A C 1
ATOM 719 O O . ARG A 1 86 ? 2.852 11.708 10.832 1.00 91.44 86 ARG A O 1
ATOM 726 N N . GLN A 1 87 ? 1.792 11.870 12.796 1.00 93.44 87 GLN A N 1
ATOM 727 C CA . GLN A 1 87 ? 2.611 12.973 13.311 1.00 93.44 87 GLN A CA 1
ATOM 728 C C . GLN A 1 87 ? 4.114 12.666 13.318 1.00 93.44 87 GLN A C 1
ATOM 730 O O . GLN A 1 87 ? 4.932 13.563 13.123 1.00 93.44 87 GLN A O 1
ATOM 735 N N . LYS A 1 88 ? 4.516 11.410 13.564 1.00 91.62 88 LYS A N 1
ATOM 736 C CA . LYS A 1 88 ? 5.932 11.010 13.476 1.00 91.62 88 LYS A CA 1
ATOM 737 C C . LYS A 1 88 ? 6.465 11.131 12.049 1.00 91.62 88 LYS A C 1
ATOM 739 O O . LYS A 1 88 ? 7.587 11.596 11.873 1.00 91.62 88 LYS A O 1
ATOM 744 N N . ILE A 1 89 ? 5.672 10.724 11.059 1.00 92.06 89 ILE A N 1
ATOM 745 C CA . ILE A 1 89 ? 6.031 10.826 9.639 1.00 92.06 89 ILE A CA 1
ATOM 746 C C . ILE A 1 89 ? 6.076 12.299 9.222 1.00 92.06 89 ILE A C 1
ATOM 748 O O . ILE A 1 89 ? 7.074 12.741 8.662 1.00 92.06 89 ILE A O 1
ATOM 752 N N . GLU A 1 90 ? 5.054 13.079 9.571 1.00 93.44 90 GLU A N 1
ATOM 753 C CA . GLU A 1 90 ? 4.984 14.511 9.257 1.00 93.44 90 GLU A CA 1
ATOM 754 C C . GLU A 1 90 ? 6.158 15.295 9.846 1.00 93.44 90 GLU A C 1
ATOM 756 O O . GLU A 1 90 ? 6.771 16.100 9.151 1.00 93.44 90 GLU A O 1
ATOM 761 N N . LYS A 1 91 ? 6.534 15.024 11.102 1.00 93.44 91 LYS A N 1
ATOM 762 C CA . LYS A 1 91 ? 7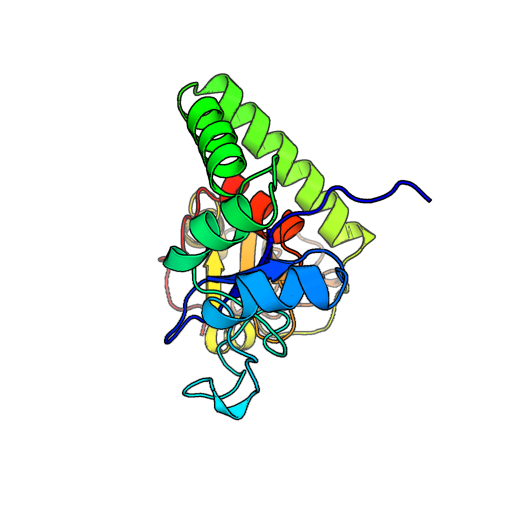.717 15.638 11.725 1.00 93.44 91 LYS A CA 1
ATOM 763 C C . LYS A 1 91 ? 9.000 15.306 10.970 1.00 93.44 91 LYS A C 1
ATOM 765 O O . LYS A 1 91 ? 9.796 16.206 10.730 1.00 93.44 91 LYS A O 1
ATOM 770 N N . ALA A 1 92 ? 9.178 14.053 10.550 1.00 90.44 92 ALA A N 1
ATOM 771 C CA . ALA A 1 92 ? 10.330 13.671 9.734 1.00 90.44 92 ALA A CA 1
ATOM 772 C C . ALA A 1 92 ? 10.328 14.383 8.368 1.00 90.44 92 ALA A C 1
ATOM 774 O O . ALA A 1 92 ? 11.386 14.671 7.820 1.00 90.44 92 ALA A O 1
ATOM 775 N N . PHE A 1 93 ? 9.151 14.703 7.824 1.00 92.31 93 PHE A N 1
ATOM 776 C CA . PHE A 1 93 ? 9.011 15.384 6.534 1.00 92.31 93 PHE A CA 1
ATOM 777 C C . PHE A 1 93 ? 9.286 16.893 6.609 1.00 92.31 93 PHE A C 1
ATOM 779 O O . PHE A 1 93 ? 9.580 17.505 5.583 1.00 92.31 93 PHE A O 1
ATOM 786 N N . GLN A 1 94 ? 9.249 17.494 7.804 1.00 94.94 94 GLN A N 1
ATOM 787 C CA . GLN A 1 94 ? 9.604 18.905 8.011 1.00 94.94 94 GLN A CA 1
ATOM 788 C C . GLN A 1 94 ? 11.103 19.175 7.814 1.00 94.94 94 GLN A C 1
ATOM 790 O O . GLN A 1 94 ? 11.480 20.296 7.476 1.00 94.94 94 GLN A O 1
ATOM 795 N N . ASN A 1 95 ? 11.959 18.165 8.004 1.00 95.31 95 ASN A N 1
ATOM 796 C CA . ASN A 1 95 ? 13.396 18.265 7.775 1.00 95.31 95 ASN A CA 1
ATOM 797 C C . ASN A 1 95 ? 13.782 17.537 6.468 1.00 95.31 95 ASN A C 1
ATOM 799 O O . ASN A 1 95 ? 13.626 16.318 6.394 1.00 95.31 95 ASN A O 1
ATOM 803 N N . PRO A 1 96 ? 14.330 18.232 5.450 1.00 93.88 96 PRO A N 1
ATOM 804 C CA . PRO A 1 96 ? 14.704 17.619 4.172 1.00 93.88 96 PRO A CA 1
ATOM 805 C C . PRO A 1 96 ? 15.661 16.420 4.282 1.00 93.88 96 PRO A C 1
ATOM 807 O O . PRO A 1 96 ? 15.508 15.449 3.537 1.00 93.88 96 PRO A O 1
ATOM 810 N N . ASP A 1 97 ? 16.620 16.457 5.211 1.00 95.25 97 ASP A N 1
ATOM 811 C CA . ASP A 1 97 ? 17.596 15.376 5.384 1.00 95.25 97 ASP A CA 1
ATOM 812 C C . ASP A 1 97 ? 16.952 14.138 6.020 1.00 95.25 97 ASP A C 1
ATOM 814 O O . ASP A 1 97 ? 17.189 13.005 5.589 1.00 95.25 97 ASP A O 1
ATOM 818 N N . GLU A 1 98 ? 16.098 14.343 7.028 1.00 94.69 98 GLU A N 1
ATOM 819 C CA . GLU A 1 98 ? 15.354 13.256 7.672 1.00 94.69 98 GLU A CA 1
ATOM 820 C C . GLU A 1 98 ? 14.326 12.647 6.725 1.00 94.69 98 GLU A C 1
ATOM 822 O O . GLU A 1 98 ? 14.229 11.421 6.644 1.00 94.69 98 GLU A O 1
ATOM 827 N N . LYS A 1 99 ? 13.628 13.486 5.952 1.00 95.06 99 LYS A N 1
ATOM 828 C CA . LYS A 1 99 ? 12.717 13.068 4.889 1.00 95.06 99 LYS A CA 1
ATOM 829 C C . LYS A 1 99 ? 13.423 12.144 3.905 1.00 95.06 99 LYS A C 1
ATOM 831 O O . LYS A 1 99 ? 12.976 11.016 3.696 1.00 95.06 99 LYS A O 1
ATOM 836 N N . ARG A 1 100 ? 14.550 12.591 3.340 1.00 94.56 100 ARG A N 1
ATOM 837 C CA . ARG A 1 100 ? 15.319 11.804 2.370 1.00 94.56 100 ARG A CA 1
ATOM 838 C C . ARG A 1 100 ? 15.781 10.482 2.972 1.00 94.56 100 ARG A C 1
ATOM 840 O O . ARG A 1 100 ? 15.588 9.430 2.370 1.00 94.56 100 ARG A O 1
ATOM 847 N N . LYS A 1 101 ? 16.323 10.515 4.192 1.00 95.94 101 LYS A N 1
ATOM 848 C CA . LYS A 1 101 ? 16.748 9.307 4.910 1.00 95.94 101 LYS A CA 1
ATOM 849 C C . LYS A 1 101 ? 15.589 8.329 5.111 1.00 95.94 101 LYS A C 1
ATOM 851 O O . LYS A 1 101 ? 15.769 7.127 4.923 1.00 95.94 101 LYS A O 1
ATOM 856 N N . LEU A 1 102 ? 14.413 8.826 5.486 1.00 95.69 102 LEU A N 1
ATOM 857 C CA . LEU A 1 102 ? 13.224 8.011 5.698 1.00 95.69 102 LEU A CA 1
ATOM 858 C C . LEU A 1 102 ? 12.701 7.414 4.381 1.00 95.69 102 LEU A C 1
ATOM 860 O O . LEU A 1 102 ? 12.326 6.240 4.362 1.00 95.69 102 LEU A O 1
ATOM 864 N N . GLN A 1 103 ? 12.726 8.170 3.281 1.00 96.56 103 GLN A N 1
ATOM 865 C CA . GLN A 1 103 ? 12.382 7.678 1.942 1.00 96.56 103 GLN A CA 1
ATOM 866 C C . GLN A 1 103 ? 13.354 6.592 1.468 1.00 96.56 103 GLN A C 1
ATOM 868 O O . GLN A 1 103 ? 12.909 5.519 1.062 1.00 96.56 103 GLN A O 1
ATOM 873 N N . ASP A 1 104 ? 14.664 6.820 1.588 1.00 96.19 104 ASP A N 1
ATOM 874 C CA . ASP A 1 104 ? 15.704 5.866 1.180 1.00 96.19 104 ASP A CA 1
ATOM 875 C C . ASP A 1 104 ? 15.615 4.560 1.983 1.00 96.19 104 ASP A C 1
ATOM 877 O O . ASP A 1 104 ? 15.685 3.454 1.431 1.00 96.19 104 ASP A O 1
ATOM 881 N N . GLN A 1 105 ? 15.401 4.674 3.298 1.00 97.25 105 GLN A N 1
ATOM 882 C CA . GLN A 1 105 ? 15.148 3.521 4.155 1.00 97.25 105 GLN A CA 1
ATOM 883 C C . GLN A 1 105 ? 13.887 2.792 3.699 1.00 97.25 105 GLN A C 1
ATOM 885 O O . GLN A 1 105 ? 13.950 1.591 3.434 1.00 97.25 105 GLN A O 1
ATOM 890 N N . SER A 1 106 ? 12.766 3.502 3.560 1.00 97.31 106 SER A N 1
ATOM 891 C CA . SER A 1 106 ? 11.487 2.905 3.165 1.00 97.31 106 SER A CA 1
ATOM 892 C C . SER A 1 106 ? 11.601 2.167 1.838 1.00 97.31 106 SER A C 1
ATOM 894 O O . SER A 1 106 ? 11.176 1.018 1.741 1.00 97.31 106 SER A O 1
ATOM 896 N N . PHE A 1 107 ? 12.272 2.759 0.852 1.00 97.38 107 PHE A N 1
ATOM 897 C CA . PHE A 1 107 ? 12.523 2.117 -0.430 1.00 97.38 107 PHE A CA 1
ATOM 898 C C . PHE A 1 107 ? 13.377 0.851 -0.302 1.00 97.38 107 PHE A C 1
ATOM 900 O O . PHE A 1 107 ? 13.030 -0.180 -0.874 1.00 97.38 107 PHE A O 1
ATOM 907 N N . THR A 1 108 ? 14.438 0.880 0.505 1.00 97.88 108 THR A N 1
ATOM 908 C CA . THR A 1 108 ? 15.286 -0.298 0.765 1.00 97.88 108 THR A CA 1
ATOM 909 C C . THR A 1 108 ? 14.480 -1.453 1.375 1.00 97.88 108 THR A C 1
ATOM 911 O O . THR A 1 108 ? 14.617 -2.617 0.970 1.00 97.88 108 THR A O 1
ATOM 914 N N . TRP A 1 109 ? 13.598 -1.142 2.332 1.00 97.75 109 TRP A N 1
ATOM 915 C CA . TRP A 1 109 ? 12.681 -2.118 2.925 1.00 97.75 109 TRP A CA 1
ATOM 916 C C . TRP A 1 109 ? 11.689 -2.650 1.891 1.00 97.75 109 TRP A C 1
ATOM 918 O O . TRP A 1 109 ? 11.540 -3.866 1.778 1.00 97.75 109 TRP A O 1
ATOM 928 N N . LEU A 1 110 ? 11.067 -1.776 1.095 1.00 98.31 110 LEU A N 1
ATOM 929 C CA . LEU A 1 110 ? 10.142 -2.165 0.028 1.00 98.31 110 LEU A CA 1
ATOM 930 C C . LEU A 1 110 ? 10.810 -3.100 -0.977 1.00 98.31 110 LEU A C 1
ATOM 932 O O . LEU A 1 110 ? 10.286 -4.181 -1.240 1.00 98.31 110 LEU A O 1
ATOM 936 N N . GLN A 1 111 ? 11.993 -2.745 -1.483 1.00 96.94 111 GLN A N 1
ATOM 937 C CA . GLN A 1 111 ? 12.756 -3.603 -2.386 1.00 96.94 111 GLN A CA 1
ATOM 938 C C . GLN A 1 111 ? 12.998 -4.977 -1.762 1.00 96.94 111 GLN A C 1
ATOM 940 O O . GLN A 1 111 ? 12.762 -5.993 -2.412 1.00 96.94 111 GLN A O 1
ATOM 945 N N . THR A 1 112 ? 13.401 -5.033 -0.492 1.00 97.12 112 THR A N 1
ATOM 946 C CA . THR A 1 112 ? 13.632 -6.302 0.211 1.00 97.12 112 THR A CA 1
ATOM 947 C C . THR A 1 112 ? 12.348 -7.126 0.342 1.00 97.12 112 THR A C 1
ATOM 949 O O . THR A 1 112 ? 12.352 -8.316 0.026 1.00 97.12 112 THR A O 1
ATOM 952 N N . LEU A 1 113 ? 11.246 -6.508 0.770 1.00 97.75 113 LEU A N 1
ATOM 953 C CA . LEU A 1 113 ? 9.955 -7.171 0.974 1.00 97.75 113 LEU A CA 1
ATOM 954 C C . LEU A 1 113 ? 9.393 -7.717 -0.341 1.00 97.75 113 LEU A C 1
ATOM 956 O O . LEU A 1 113 ? 9.019 -8.887 -0.414 1.00 97.75 113 LEU A O 1
ATOM 960 N N . PHE A 1 114 ? 9.395 -6.911 -1.402 1.00 98.06 114 PHE A N 1
ATOM 961 C CA . PHE A 1 114 ? 8.890 -7.322 -2.709 1.00 98.06 114 PHE A CA 1
ATOM 962 C C . PHE A 1 114 ? 9.784 -8.361 -3.388 1.00 98.06 114 PHE A C 1
ATOM 964 O O . PHE A 1 114 ? 9.267 -9.321 -3.952 1.00 98.06 114 PHE A O 1
ATOM 971 N N . THR A 1 115 ? 11.110 -8.220 -3.332 1.00 95.12 115 THR A N 1
ATOM 972 C CA . THR A 1 115 ? 12.011 -9.155 -4.031 1.00 95.12 115 THR A CA 1
ATOM 973 C C . THR A 1 115 ? 12.168 -10.492 -3.315 1.00 95.12 115 THR A C 1
ATOM 975 O O . THR A 1 115 ? 12.299 -11.513 -3.987 1.00 95.12 115 THR A O 1
ATOM 978 N N . LYS A 1 116 ? 12.139 -10.515 -1.974 1.00 95.19 116 LYS A N 1
ATOM 979 C CA . LYS A 1 116 ? 12.286 -11.755 -1.192 1.00 95.19 116 LYS A CA 1
ATOM 980 C C . LYS A 1 116 ? 10.953 -12.415 -0.848 1.00 95.19 116 LYS A C 1
ATOM 982 O O . LYS A 1 116 ? 10.882 -13.638 -0.815 1.00 95.19 116 LYS A O 1
ATOM 987 N N . GLY A 1 117 ? 9.926 -11.621 -0.550 1.00 92.31 117 GLY A N 1
ATOM 988 C CA . GLY A 1 117 ? 8.604 -12.111 -0.147 1.00 92.31 117 GLY A CA 1
ATOM 989 C C . GLY A 1 117 ? 7.561 -12.091 -1.265 1.00 92.31 117 GLY A C 1
ATOM 990 O O . GLY A 1 117 ? 6.528 -12.749 -1.154 1.00 92.31 117 GLY A O 1
ATOM 991 N N . GLY A 1 118 ? 7.803 -11.337 -2.339 1.00 95.88 118 GLY A N 1
ATOM 992 C CA . GLY A 1 118 ? 6.855 -11.183 -3.434 1.00 95.88 118 GLY A CA 1
ATOM 993 C C . GLY A 1 118 ? 6.875 -12.340 -4.425 1.00 95.88 118 GLY A C 1
ATOM 994 O O . GLY A 1 118 ? 7.892 -12.970 -4.704 1.00 95.88 118 GLY A O 1
ATOM 995 N N . THR A 1 119 ? 5.713 -12.580 -5.020 1.00 97.19 119 THR A N 1
ATOM 996 C CA . THR A 1 119 ? 5.558 -13.503 -6.152 1.00 97.19 119 THR A CA 1
ATOM 997 C C . THR A 1 119 ? 5.769 -12.765 -7.474 1.00 97.19 119 THR A C 1
ATOM 999 O O . THR A 1 119 ? 5.508 -11.567 -7.555 1.00 97.19 119 THR A O 1
ATOM 1002 N N . LYS A 1 120 ? 6.177 -13.470 -8.538 1.00 97.50 120 LYS A N 1
ATOM 1003 C CA . LYS A 1 120 ? 6.322 -12.904 -9.896 1.00 97.50 120 LYS A CA 1
ATOM 1004 C C . LYS A 1 120 ? 5.311 -13.490 -10.901 1.00 97.50 120 LYS A C 1
ATOM 1006 O O . LYS A 1 120 ? 5.722 -14.127 -11.874 1.00 97.50 120 LYS A O 1
ATOM 1011 N N . PRO A 1 121 ? 3.988 -13.351 -10.688 1.00 97.31 121 PRO A N 1
ATOM 1012 C CA . PRO A 1 121 ? 3.013 -13.881 -11.635 1.00 97.31 121 PRO A CA 1
ATOM 1013 C C . PRO A 1 121 ? 3.076 -13.128 -12.970 1.00 97.31 121 PRO A C 1
ATOM 1015 O O . PRO A 1 121 ? 3.404 -11.940 -13.012 1.00 97.31 121 PRO A O 1
ATOM 1018 N N . LYS A 1 122 ? 2.762 -13.826 -14.068 1.00 97.62 122 LYS A N 1
ATOM 1019 C CA . LYS A 1 122 ? 2.648 -13.202 -15.392 1.00 97.62 122 LYS A CA 1
ATOM 1020 C C . LYS A 1 122 ? 1.449 -12.263 -15.421 1.00 97.62 122 LYS A C 1
ATOM 1022 O O . LYS A 1 122 ? 0.374 -12.645 -14.961 1.00 97.62 122 LYS A O 1
ATOM 1027 N N . GLN A 1 123 ? 1.626 -11.069 -15.974 1.00 96.50 123 GLN A N 1
ATOM 1028 C CA . GLN A 1 123 ? 0.564 -10.072 -16.019 1.00 96.50 123 GLN A CA 1
ATOM 1029 C C . GLN A 1 123 ? 0.737 -9.074 -17.169 1.00 96.50 123 GLN A C 1
ATOM 1031 O O . GLN A 1 123 ? 1.757 -9.061 -17.853 1.00 96.50 123 GLN A O 1
ATOM 1036 N N . ASP A 1 124 ? -0.282 -8.252 -17.381 1.00 95.94 124 ASP A N 1
ATOM 1037 C CA . ASP A 1 124 ? -0.293 -7.112 -18.288 1.00 95.94 124 ASP A CA 1
ATOM 1038 C C . ASP A 1 124 ? -0.481 -5.807 -17.495 1.00 95.94 124 ASP A C 1
ATOM 1040 O O . ASP A 1 124 ? -1.364 -5.736 -16.632 1.00 95.94 124 ASP A O 1
ATOM 1044 N N . ILE A 1 125 ? 0.351 -4.793 -17.755 1.00 95.38 125 ILE A N 1
ATOM 1045 C CA . ILE A 1 125 ? 0.281 -3.511 -17.043 1.00 95.38 125 ILE A CA 1
ATOM 1046 C C . ILE A 1 125 ? -1.063 -2.809 -17.254 1.00 95.38 125 ILE A C 1
ATOM 1048 O O . ILE A 1 125 ? -1.600 -2.241 -16.304 1.00 95.38 125 ILE A O 1
ATOM 1052 N N . SER A 1 126 ? -1.657 -2.926 -18.443 1.00 94.06 126 SER A N 1
ATOM 1053 C CA . SER A 1 126 ? -2.947 -2.315 -18.758 1.00 94.06 126 SER A CA 1
ATOM 1054 C C . SER A 1 126 ? -4.060 -2.950 -17.937 1.00 94.06 126 SER A C 1
ATOM 1056 O O . SER A 1 126 ? -4.897 -2.256 -17.361 1.00 94.06 126 SER A O 1
ATOM 1058 N N . ARG A 1 127 ? -4.016 -4.277 -17.759 1.00 93.44 127 ARG A N 1
ATOM 1059 C CA . ARG A 1 127 ? -4.959 -4.983 -16.876 1.00 93.44 127 ARG A CA 1
ATOM 1060 C C . ARG A 1 127 ? -4.781 -4.589 -15.415 1.00 93.44 127 ARG A C 1
ATOM 1062 O O . ARG A 1 127 ? -5.775 -4.423 -14.711 1.00 93.44 127 ARG A O 1
ATOM 1069 N N . LEU A 1 128 ? -3.537 -4.432 -14.955 1.00 95.38 128 LEU A N 1
ATOM 1070 C CA . LEU A 1 128 ? -3.272 -3.950 -13.598 1.00 95.38 128 LEU A CA 1
ATOM 1071 C C . LEU A 1 128 ? -3.840 -2.551 -13.385 1.00 95.38 128 LEU A C 1
ATOM 1073 O O . LEU A 1 128 ? -4.491 -2.326 -12.371 1.00 95.38 128 LEU A O 1
ATOM 1077 N N . ALA A 1 129 ? -3.644 -1.646 -14.343 1.00 94.06 129 ALA A N 1
ATOM 1078 C CA . ALA A 1 129 ? -4.134 -0.279 -14.254 1.00 94.06 129 ALA A CA 1
ATOM 1079 C C . ALA A 1 129 ? -5.670 -0.208 -14.243 1.00 94.06 129 ALA A C 1
ATOM 1081 O O . ALA A 1 129 ? -6.236 0.446 -13.368 1.00 94.06 129 ALA A O 1
ATOM 1082 N N . VAL A 1 130 ? -6.355 -0.940 -15.132 1.00 92.00 130 VAL A N 1
ATOM 1083 C CA . VAL A 1 130 ? -7.832 -0.998 -15.186 1.00 92.00 130 VAL A CA 1
ATOM 1084 C C . VAL A 1 130 ? -8.431 -1.465 -13.856 1.00 92.00 130 VAL A C 1
ATOM 1086 O O . VAL A 1 130 ? -9.399 -0.886 -13.360 1.00 92.00 130 VAL A O 1
ATOM 1089 N N . HIS A 1 131 ? -7.847 -2.493 -13.240 1.00 91.25 131 HIS A N 1
ATOM 1090 C CA . HIS A 1 131 ? -8.320 -3.030 -11.961 1.00 91.25 131 HIS A CA 1
ATOM 1091 C C . HIS A 1 131 ? -7.700 -2.353 -10.743 1.00 91.25 131 HIS A C 1
ATOM 1093 O O . HIS A 1 131 ? -7.956 -2.777 -9.617 1.00 91.25 131 HIS A O 1
ATOM 1099 N N . SER A 1 132 ? -6.895 -1.314 -10.946 1.00 93.62 132 SER A N 1
ATOM 1100 C CA . SER A 1 132 ? -6.250 -0.646 -9.834 1.00 93.62 132 SER A CA 1
ATOM 1101 C C . SER A 1 132 ? -7.258 0.127 -8.983 1.00 93.62 132 SER A C 1
ATOM 1103 O O . SER A 1 132 ? -8.272 0.636 -9.481 1.00 93.62 132 SER A O 1
ATOM 1105 N N . THR A 1 133 ? -6.974 0.187 -7.686 1.00 93.38 133 THR A N 1
ATOM 1106 C CA . THR A 1 133 ? -7.595 1.134 -6.755 1.00 93.38 133 THR A CA 1
ATOM 1107 C C . THR A 1 133 ? -6.760 2.403 -6.648 1.00 93.38 133 THR A C 1
ATOM 1109 O O . THR A 1 133 ? -7.320 3.475 -6.483 1.00 93.38 133 THR A O 1
ATOM 1112 N N . LYS A 1 134 ? -5.429 2.266 -6.743 1.00 93.44 134 LYS A N 1
ATOM 1113 C CA . LYS A 1 134 ? -4.432 3.344 -6.712 1.00 93.44 134 LYS A CA 1
ATOM 1114 C C . LYS A 1 134 ? -3.199 2.951 -7.511 1.00 93.44 134 LYS A C 1
ATOM 1116 O O . LYS A 1 134 ? -2.827 1.772 -7.541 1.00 93.44 134 LYS A O 1
ATOM 1121 N N . ILE A 1 135 ? -2.538 3.944 -8.095 1.00 97.12 135 ILE A N 1
ATOM 1122 C CA . ILE A 1 135 ? -1.234 3.790 -8.738 1.00 97.12 135 ILE A CA 1
ATOM 1123 C C . ILE A 1 135 ? -0.349 4.935 -8.262 1.00 97.12 135 ILE A C 1
ATOM 1125 O O . ILE A 1 135 ? -0.644 6.088 -8.554 1.00 97.12 135 ILE A O 1
ATOM 1129 N N . TYR A 1 136 ? 0.730 4.621 -7.553 1.00 98.06 136 TYR A N 1
ATOM 1130 C CA . TYR A 1 136 ? 1.739 5.604 -7.173 1.00 98.06 136 TYR A CA 1
ATOM 1131 C C . TYR A 1 136 ? 2.942 5.535 -8.113 1.00 98.06 136 TYR A C 1
ATOM 1133 O O . TYR A 1 136 ? 3.414 4.445 -8.451 1.00 98.06 136 TYR A O 1
ATOM 1141 N N . ASP A 1 137 ? 3.450 6.704 -8.492 1.00 97.31 137 ASP A N 1
ATOM 1142 C CA . ASP A 1 137 ? 4.637 6.880 -9.327 1.00 97.31 137 ASP A CA 1
ATOM 1143 C C . ASP A 1 137 ? 5.664 7.743 -8.584 1.00 97.31 137 ASP A C 1
ATOM 1145 O O . ASP A 1 137 ? 5.594 8.970 -8.646 1.00 97.31 137 ASP A O 1
ATOM 1149 N N . PRO A 1 138 ? 6.606 7.151 -7.832 1.00 96.06 138 PRO A N 1
ATOM 1150 C CA . PRO A 1 138 ? 7.580 7.917 -7.061 1.00 96.06 138 PRO A CA 1
ATOM 1151 C C . PRO A 1 138 ? 8.352 8.881 -7.972 1.00 96.06 138 PRO A C 1
ATOM 1153 O O . PRO A 1 138 ? 8.989 8.460 -8.937 1.00 96.06 138 PRO A O 1
ATOM 1156 N N . ASN A 1 139 ? 8.300 10.179 -7.653 1.00 93.75 139 ASN A N 1
ATOM 1157 C CA . ASN A 1 139 ? 8.970 11.256 -8.395 1.00 93.75 139 ASN A CA 1
ATOM 1158 C C . ASN A 1 139 ? 8.652 11.298 -9.903 1.00 93.75 139 ASN A C 1
ATOM 1160 O O . ASN A 1 139 ? 9.510 11.701 -10.684 1.00 93.75 139 ASN A O 1
ATOM 1164 N N . ASN A 1 140 ? 7.461 10.849 -10.324 1.00 95.56 140 ASN A N 1
ATOM 1165 C CA . ASN A 1 140 ? 7.079 10.717 -11.741 1.00 95.56 140 ASN A CA 1
ATOM 1166 C C . ASN A 1 140 ? 8.061 9.860 -12.568 1.00 95.56 140 ASN A C 1
ATOM 1168 O O . ASN A 1 140 ? 8.157 9.991 -13.789 1.00 95.56 140 ASN A O 1
ATOM 1172 N N . SER A 1 141 ? 8.812 8.975 -11.903 1.00 94.88 141 SER A N 1
ATOM 1173 C CA . SER A 1 141 ? 9.893 8.202 -12.510 1.00 94.88 141 SER A CA 1
ATOM 1174 C C . SER A 1 141 ? 9.429 7.345 -13.685 1.00 94.88 141 SER A C 1
ATOM 1176 O O . SER A 1 141 ? 10.177 7.168 -14.647 1.00 94.88 141 SER A O 1
ATOM 1178 N N . TYR A 1 142 ? 8.218 6.788 -13.611 1.00 94.88 142 TYR A N 1
ATOM 1179 C CA . TYR A 1 142 ? 7.651 5.983 -14.680 1.00 94.88 142 TYR A CA 1
ATOM 1180 C C . TYR A 1 142 ? 7.083 6.868 -15.778 1.00 94.88 142 TYR A C 1
ATOM 1182 O O . TYR A 1 142 ? 7.404 6.648 -16.941 1.00 94.88 142 TYR A O 1
ATOM 1190 N N . LYS A 1 143 ? 6.292 7.888 -15.427 1.00 93.81 143 LYS A N 1
ATOM 1191 C CA . LYS A 1 143 ? 5.750 8.868 -16.377 1.00 93.81 143 LYS A CA 1
ATOM 1192 C C . LYS A 1 143 ? 6.840 9.453 -17.277 1.00 93.81 143 LYS A C 1
ATOM 1194 O O . LYS A 1 143 ? 6.691 9.424 -18.497 1.00 93.81 143 LYS A O 1
ATOM 1199 N N . ASP A 1 144 ? 7.935 9.909 -16.679 1.00 93.81 144 ASP A N 1
ATOM 1200 C CA . ASP A 1 144 ? 8.999 10.612 -17.396 1.00 93.81 144 ASP A CA 1
ATOM 1201 C C . ASP A 1 144 ? 10.048 9.645 -17.976 1.00 93.81 144 ASP A C 1
ATOM 1203 O O . ASP A 1 144 ? 10.729 9.970 -18.946 1.00 93.81 144 ASP A O 1
ATOM 1207 N N . GLY A 1 145 ? 10.171 8.434 -17.417 1.00 90.88 145 GLY A N 1
ATOM 1208 C CA . GLY A 1 145 ? 11.202 7.454 -17.779 1.00 90.88 145 GLY A CA 1
ATOM 1209 C C . GLY A 1 145 ? 10.741 6.271 -18.637 1.00 90.88 145 GLY A C 1
ATOM 1210 O O . GLY A 1 145 ? 11.591 5.479 -19.057 1.00 90.88 145 GLY A O 1
ATOM 1211 N N . LYS A 1 146 ? 9.433 6.115 -18.906 1.00 90.12 146 LYS A N 1
ATOM 1212 C CA . LYS A 1 146 ? 8.845 4.924 -19.563 1.00 90.12 146 LYS A CA 1
ATOM 1213 C C . LYS A 1 146 ? 9.572 4.536 -20.855 1.00 90.12 146 LYS A C 1
ATOM 1215 O O . LYS A 1 146 ? 9.952 3.375 -21.027 1.00 90.12 146 LYS A O 1
ATOM 1220 N N . LYS A 1 147 ? 9.791 5.522 -21.733 1.00 88.69 147 LYS A N 1
ATOM 1221 C CA . LYS A 1 147 ? 10.388 5.348 -23.070 1.00 88.69 147 LYS A CA 1
ATOM 1222 C C . LYS A 1 147 ? 11.866 4.962 -23.021 1.00 88.69 147 LYS A C 1
ATOM 1224 O O . LYS A 1 147 ? 12.328 4.216 -23.874 1.00 88.69 147 LYS A O 1
ATOM 1229 N N . ASP A 1 148 ? 12.574 5.390 -21.980 1.00 90.88 148 ASP A N 1
ATOM 1230 C CA . ASP A 1 148 ? 13.991 5.071 -21.774 1.00 90.88 148 ASP A CA 1
ATOM 1231 C C . ASP A 1 148 ? 14.199 3.735 -21.040 1.00 90.88 148 ASP A C 1
ATOM 1233 O O . ASP A 1 148 ? 15.331 3.327 -20.756 1.00 90.88 148 ASP A O 1
ATOM 1237 N N . GLY A 1 149 ? 13.107 3.055 -20.679 1.00 90.38 149 GLY A N 1
ATOM 1238 C CA . GLY A 1 149 ? 13.146 1.845 -19.867 1.00 90.38 149 GLY A CA 1
ATOM 1239 C C . GLY A 1 149 ? 13.461 2.077 -18.403 1.00 90.38 149 GLY A C 1
ATOM 1240 O O . GLY A 1 149 ? 13.981 1.178 -17.746 1.00 90.38 149 GLY A O 1
ATOM 1241 N N . LYS A 1 150 ? 13.142 3.268 -17.893 1.00 92.12 150 LYS A N 1
ATOM 1242 C CA . LYS A 1 150 ? 13.320 3.659 -16.496 1.00 92.12 150 LYS A CA 1
ATOM 1243 C C . LYS A 1 150 ? 11.976 3.807 -15.790 1.00 92.12 150 LYS A C 1
ATOM 1245 O O . LYS A 1 150 ? 10.913 3.823 -16.413 1.00 92.12 150 LYS A O 1
ATOM 1250 N N . GLY A 1 151 ? 12.063 3.919 -14.471 1.00 95.06 151 GLY A N 1
ATOM 1251 C CA . GLY A 1 151 ? 10.933 4.221 -13.610 1.00 95.06 151 GLY A CA 1
ATOM 1252 C C . GLY A 1 151 ? 10.296 3.008 -12.959 1.00 95.06 151 GLY A C 1
ATOM 1253 O O . GLY A 1 151 ? 10.507 1.853 -13.347 1.00 95.06 151 GLY A O 1
ATOM 1254 N N . THR A 1 152 ? 9.513 3.297 -11.929 1.00 96.94 152 THR A N 1
ATOM 1255 C CA . THR A 1 152 ? 8.832 2.286 -11.125 1.00 96.94 152 THR A CA 1
ATOM 1256 C C . THR A 1 152 ? 7.415 2.719 -10.794 1.00 96.94 152 THR A C 1
ATOM 1258 O O . THR A 1 152 ? 7.152 3.910 -10.715 1.00 96.94 152 THR A O 1
ATOM 1261 N N . LEU A 1 153 ? 6.522 1.761 -10.559 1.00 97.88 153 LEU A N 1
ATOM 1262 C CA . LEU A 1 153 ? 5.164 2.024 -10.081 1.00 97.88 153 LEU A CA 1
ATOM 1263 C C . LEU A 1 153 ? 4.843 1.137 -8.883 1.00 97.88 153 LEU A C 1
ATOM 1265 O O . LEU A 1 153 ? 5.276 -0.020 -8.830 1.00 97.88 153 LEU A O 1
ATOM 1269 N N . PHE A 1 154 ? 4.004 1.646 -7.984 1.00 98.38 154 PHE A N 1
ATOM 1270 C CA . PHE A 1 154 ? 3.274 0.824 -7.025 1.00 98.38 154 PHE A CA 1
ATOM 1271 C C . PHE A 1 154 ? 1.798 0.779 -7.403 1.00 98.38 154 PHE A C 1
ATOM 1273 O O . PHE A 1 154 ? 1.139 1.813 -7.421 1.00 98.38 154 PHE A O 1
ATOM 1280 N N . ILE A 1 155 ? 1.272 -0.407 -7.713 1.00 97.94 155 ILE A N 1
ATOM 1281 C CA . ILE A 1 155 ? -0.113 -0.576 -8.179 1.00 97.94 155 ILE A CA 1
ATOM 1282 C C . ILE A 1 155 ? -0.903 -1.399 -7.167 1.00 97.94 155 ILE A C 1
ATOM 1284 O O . ILE A 1 155 ? -0.554 -2.543 -6.873 1.00 97.94 155 ILE A O 1
ATOM 1288 N N . TYR A 1 156 ? -1.992 -0.835 -6.661 1.00 97.31 156 TYR A N 1
ATOM 1289 C CA . TYR A 1 156 ? -2.902 -1.492 -5.728 1.00 97.31 156 TYR A CA 1
ATOM 1290 C C . TYR A 1 156 ? -4.035 -2.126 -6.514 1.00 97.31 156 TYR A C 1
ATOM 1292 O O . TYR A 1 156 ? -4.697 -1.445 -7.287 1.00 97.31 156 TYR A O 1
ATOM 1300 N N . THR A 1 157 ? -4.257 -3.422 -6.325 1.00 95.50 157 THR A N 1
ATOM 1301 C CA . THR A 1 157 ? -5.333 -4.186 -6.967 1.00 95.50 157 THR A CA 1
ATOM 1302 C C . THR A 1 157 ? -6.083 -5.009 -5.920 1.00 95.50 157 THR A C 1
ATOM 1304 O O . THR A 1 157 ? -5.508 -5.315 -4.870 1.00 95.50 157 THR A O 1
ATOM 1307 N N . PRO A 1 158 ? -7.289 -5.524 -6.221 1.00 91.75 158 PRO A N 1
ATOM 1308 C CA . PRO A 1 158 ? -8.002 -6.422 -5.308 1.00 91.75 158 PRO A CA 1
ATOM 1309 C C . PRO A 1 158 ? -7.211 -7.647 -4.854 1.00 91.75 158 PRO A C 1
ATOM 1311 O O . PRO A 1 158 ? -7.456 -8.212 -3.791 1.00 91.75 158 PRO A O 1
ATOM 1314 N N . HIS A 1 159 ? -6.232 -8.067 -5.655 1.00 91.19 159 HIS A N 1
ATOM 1315 C CA . HIS A 1 159 ? -5.400 -9.234 -5.386 1.00 91.19 159 HIS A CA 1
ATOM 1316 C C . HIS A 1 159 ? -4.044 -8.895 -4.755 1.00 91.19 159 HIS A C 1
ATOM 1318 O O . HIS A 1 159 ? -3.179 -9.771 -4.690 1.00 91.19 159 HIS A O 1
ATOM 1324 N N . GLY A 1 160 ? -3.848 -7.651 -4.315 1.00 94.31 160 GLY A N 1
ATOM 1325 C CA . GLY A 1 160 ? -2.652 -7.208 -3.609 1.00 94.31 160 GLY A CA 1
ATOM 1326 C C . GLY A 1 160 ? -1.961 -6.004 -4.242 1.00 94.31 160 GLY A C 1
ATOM 1327 O O . GLY A 1 160 ? -2.470 -5.369 -5.169 1.00 94.31 160 GLY A O 1
ATOM 1328 N N . MET A 1 161 ? -0.778 -5.711 -3.717 1.00 97.62 161 MET A N 1
ATOM 1329 C CA . MET A 1 161 ? 0.070 -4.591 -4.108 1.00 97.62 161 MET A CA 1
ATOM 1330 C C . MET A 1 161 ? 1.167 -5.087 -5.042 1.00 97.62 161 MET A C 1
ATOM 1332 O O . MET A 1 161 ? 1.753 -6.153 -4.829 1.00 97.62 161 MET A O 1
ATOM 1336 N N . TRP A 1 162 ? 1.457 -4.302 -6.066 1.00 98.31 162 TRP A N 1
ATOM 1337 C CA . TRP A 1 162 ? 2.476 -4.588 -7.060 1.00 98.31 162 TRP A CA 1
ATOM 1338 C C . TRP A 1 162 ? 3.585 -3.560 -6.994 1.00 98.31 162 TRP A C 1
ATOM 1340 O O . TRP A 1 162 ? 3.300 -2.372 -6.941 1.00 98.31 162 TRP A O 1
ATOM 1350 N N . TYR A 1 163 ? 4.826 -4.023 -7.083 1.00 98.56 163 TYR A N 1
ATOM 1351 C CA . TYR A 1 163 ? 5.989 -3.201 -7.381 1.00 98.56 163 TYR A CA 1
ATOM 1352 C C . TYR A 1 163 ? 6.444 -3.514 -8.805 1.00 98.56 163 TYR A C 1
ATOM 1354 O O . TYR A 1 163 ? 6.865 -4.638 -9.099 1.00 98.56 163 TYR A O 1
ATOM 1362 N N . ILE A 1 164 ? 6.297 -2.534 -9.693 1.00 98.12 164 ILE A N 1
ATOM 1363 C CA . ILE A 1 164 ? 6.635 -2.628 -11.111 1.00 98.12 164 ILE A CA 1
ATOM 1364 C C . ILE A 1 164 ? 7.927 -1.862 -11.352 1.00 98.12 164 ILE A C 1
ATOM 1366 O O . ILE A 1 164 ? 8.037 -0.698 -10.980 1.00 98.12 164 ILE A O 1
ATOM 1370 N N . ILE A 1 165 ? 8.881 -2.508 -12.011 1.00 97.69 165 ILE A N 1
ATOM 1371 C CA . ILE A 1 165 ? 10.147 -1.918 -12.438 1.00 97.69 165 ILE A CA 1
ATOM 1372 C C . ILE A 1 165 ? 10.177 -1.978 -13.955 1.00 97.69 165 ILE A C 1
ATOM 1374 O O . ILE A 1 165 ? 10.133 -3.071 -14.533 1.00 97.69 165 ILE A O 1
ATOM 1378 N N . ASN A 1 166 ? 10.240 -0.817 -14.600 1.00 95.94 166 ASN A N 1
ATOM 1379 C CA . ASN A 1 166 ? 10.392 -0.775 -16.042 1.00 95.94 166 ASN A CA 1
ATOM 1380 C C . ASN A 1 166 ? 11.700 -1.464 -16.450 1.00 95.94 166 ASN A C 1
ATOM 1382 O O . ASN A 1 166 ? 12.739 -1.280 -15.818 1.00 95.94 166 ASN A O 1
ATOM 1386 N N . ASN A 1 167 ? 11.630 -2.298 -17.481 1.00 96.44 167 ASN A N 1
ATOM 1387 C CA . ASN A 1 167 ? 12.767 -3.059 -17.974 1.00 96.44 167 ASN A CA 1
ATOM 1388 C C . ASN A 1 167 ? 12.751 -3.115 -19.512 1.00 96.44 167 ASN A C 1
ATOM 1390 O O . ASN A 1 167 ? 13.178 -4.103 -20.123 1.00 96.44 167 ASN A O 1
ATOM 1394 N N . SER A 1 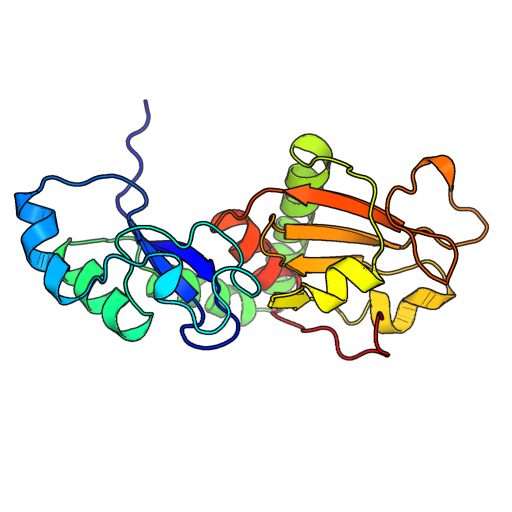168 ? 12.232 -2.058 -20.154 1.00 93.56 168 SER A N 1
ATOM 1395 C CA . SER A 1 168 ? 12.158 -1.924 -21.612 1.00 93.56 168 SER A CA 1
ATOM 1396 C C . SER A 1 168 ? 13.440 -1.420 -22.279 1.00 93.56 168 SER A C 1
ATOM 1398 O O . SER A 1 168 ? 13.574 -1.606 -23.485 1.00 93.56 168 SER A O 1
ATOM 1400 N N . SER A 1 169 ? 14.440 -0.949 -21.529 1.00 94.25 169 SER A N 1
ATOM 1401 C CA . SER A 1 169 ? 15.691 -0.414 -22.096 1.00 94.25 169 SER A CA 1
ATOM 1402 C C . SER A 1 169 ? 16.455 -1.444 -22.944 1.00 94.25 169 SER A C 1
ATOM 1404 O O . SER A 1 169 ? 16.416 -2.638 -22.643 1.00 94.25 169 SER A O 1
ATOM 1406 N N . GLU A 1 170 ? 17.160 -1.019 -23.994 1.00 90.19 170 GLU A N 1
ATOM 1407 C CA . GLU A 1 170 ? 17.814 -1.913 -24.970 1.00 90.19 170 GLU A CA 1
ATOM 1408 C C . GLU A 1 170 ? 18.783 -2.917 -24.315 1.00 90.19 170 GLU A C 1
ATOM 1410 O O . GLU A 1 170 ? 18.747 -4.107 -24.620 1.00 90.19 170 GLU A O 1
ATOM 1415 N N . GLY A 1 171 ? 19.575 -2.468 -23.335 1.00 89.81 171 GLY A N 1
ATOM 1416 C CA . GLY A 1 171 ? 20.532 -3.311 -22.603 1.00 89.81 171 GLY A CA 1
ATOM 1417 C C . GLY A 1 171 ? 19.925 -4.194 -21.504 1.00 89.81 171 GLY A C 1
ATOM 1418 O O . GLY A 1 171 ? 20.648 -4.944 -20.846 1.00 89.81 171 GLY A O 1
ATOM 1419 N N . SER A 1 172 ? 18.616 -4.110 -21.258 1.00 93.75 172 SER A N 1
ATOM 1420 C CA . SER A 1 172 ? 17.956 -4.867 -20.193 1.00 93.75 172 SER A CA 1
ATOM 1421 C C . SER A 1 172 ? 17.821 -6.352 -20.522 1.00 93.75 172 SER A C 1
ATOM 1423 O O . SER A 1 172 ? 17.391 -6.738 -21.610 1.00 93.75 172 SER A O 1
ATOM 1425 N N . ASN A 1 173 ? 18.034 -7.209 -19.520 1.00 94.62 173 ASN A N 1
ATOM 1426 C CA . ASN A 1 173 ? 17.734 -8.633 -19.641 1.00 94.62 173 ASN A CA 1
ATOM 1427 C C . ASN A 1 173 ? 16.212 -8.880 -19.645 1.00 94.62 173 ASN A C 1
ATOM 1429 O O . ASN A 1 173 ? 15.574 -8.962 -18.591 1.00 94.62 173 ASN A O 1
ATOM 1433 N N . LYS A 1 174 ? 15.635 -9.044 -20.841 1.00 94.25 174 LYS A N 1
ATOM 1434 C CA . LYS A 1 174 ? 14.188 -9.247 -21.046 1.00 94.25 174 LYS A CA 1
ATOM 1435 C C . LYS A 1 174 ? 13.657 -10.565 -20.492 1.00 94.25 174 LYS A C 1
ATOM 1437 O O . LYS A 1 174 ? 12.461 -10.666 -20.241 1.00 94.25 174 LYS A O 1
ATOM 1442 N N . SER A 1 175 ? 14.517 -11.558 -20.245 1.00 95.19 175 SER A N 1
ATOM 1443 C CA . SER A 1 175 ? 14.089 -12.836 -19.648 1.00 95.19 175 SER A CA 1
ATOM 1444 C C . SER A 1 175 ? 13.532 -12.679 -18.228 1.00 95.19 175 SER A C 1
ATOM 1446 O O . SER A 1 175 ? 12.801 -13.543 -17.749 1.00 95.19 175 SER A O 1
ATOM 1448 N N . LEU A 1 176 ? 13.834 -11.559 -17.559 1.00 96.38 176 LEU A N 1
ATOM 1449 C CA . LEU A 1 176 ? 13.313 -11.244 -16.231 1.00 96.38 176 LEU A CA 1
ATOM 1450 C C . LEU A 1 176 ? 11.875 -10.707 -16.254 1.00 96.38 176 LEU A C 1
ATOM 1452 O O . LEU A 1 176 ? 11.249 -10.662 -15.186 1.00 96.38 176 LEU A O 1
ATOM 1456 N N . ASN A 1 177 ? 11.372 -10.312 -17.432 1.00 97.56 177 ASN A N 1
ATOM 1457 C CA . ASN A 1 177 ? 10.071 -9.676 -17.599 1.00 97.56 177 ASN A CA 1
ATOM 1458 C C . ASN A 1 177 ? 8.945 -10.681 -17.368 1.00 97.56 177 ASN A C 1
ATOM 1460 O O . ASN A 1 177 ? 8.834 -11.706 -18.040 1.00 97.56 177 ASN A O 1
ATOM 1464 N N . ASN A 1 178 ? 8.063 -10.344 -16.434 1.00 98.06 178 ASN A N 1
ATOM 1465 C CA . ASN A 1 178 ? 6.813 -11.062 -16.196 1.00 98.06 178 ASN A CA 1
ATOM 1466 C C . ASN A 1 178 ? 5.585 -10.173 -16.406 1.00 98.06 178 ASN A C 1
ATOM 1468 O O . ASN A 1 178 ? 4.471 -10.691 -16.436 1.00 98.06 178 ASN A O 1
ATOM 1472 N N . VAL A 1 179 ? 5.773 -8.865 -16.584 1.00 97.75 179 VAL A N 1
ATOM 1473 C CA . VAL A 1 179 ? 4.698 -7.917 -16.868 1.00 97.75 179 VAL A CA 1
ATOM 1474 C C . VAL A 1 179 ? 4.858 -7.394 -18.287 1.00 97.75 179 VAL A C 1
ATOM 1476 O O . VAL A 1 179 ? 5.914 -6.876 -18.650 1.00 97.75 179 VAL A O 1
ATOM 1479 N N . LYS A 1 180 ? 3.821 -7.557 -19.107 1.00 95.62 180 LYS A N 1
ATOM 1480 C CA . LYS A 1 180 ? 3.772 -6.987 -20.454 1.00 95.62 180 LYS A CA 1
ATOM 1481 C C . LYS A 1 180 ? 3.520 -5.485 -20.368 1.00 95.62 180 LYS A C 1
ATOM 1483 O O . LYS A 1 180 ? 2.678 -5.046 -19.588 1.00 95.62 180 LYS A O 1
ATOM 1488 N N . THR A 1 181 ? 4.258 -4.734 -21.174 1.00 93.12 181 THR A N 1
ATOM 1489 C CA . THR A 1 181 ? 4.070 -3.302 -21.422 1.00 93.12 181 THR A CA 1
ATOM 1490 C C . THR A 1 181 ? 4.238 -3.071 -22.921 1.00 93.12 181 THR A C 1
ATOM 1492 O O . THR A 1 181 ? 4.893 -3.877 -23.591 1.00 93.12 181 THR A O 1
ATOM 1495 N N . GLU A 1 182 ? 3.679 -1.984 -23.444 1.00 87.94 182 GLU A N 1
ATOM 1496 C CA . GLU A 1 182 ? 3.834 -1.608 -24.857 1.00 87.94 182 GLU A CA 1
ATOM 1497 C C . GLU A 1 182 ? 5.303 -1.381 -25.241 1.00 87.94 182 GLU A C 1
ATOM 1499 O O . GLU A 1 182 ? 5.711 -1.691 -26.354 1.00 87.94 182 GLU A O 1
ATOM 1504 N N . ASP A 1 183 ? 6.119 -0.922 -24.290 1.00 85.44 183 ASP A N 1
ATOM 1505 C CA . ASP A 1 183 ? 7.505 -0.528 -24.540 1.00 85.44 183 ASP A CA 1
ATOM 1506 C C . ASP A 1 183 ? 8.512 -1.689 -24.458 1.00 85.44 183 ASP A C 1
ATOM 1508 O O . ASP A 1 183 ? 9.700 -1.471 -24.642 1.00 85.44 183 ASP A O 1
ATOM 1512 N N . GLY A 1 184 ? 8.095 -2.932 -24.183 1.00 85.56 184 GLY A N 1
ATOM 1513 C CA . GLY A 1 184 ? 9.007 -4.097 -24.168 1.00 85.56 184 GLY A CA 1
ATOM 1514 C C . GLY A 1 184 ? 9.090 -4.864 -22.844 1.00 85.56 184 GLY A C 1
ATOM 1515 O O . GLY A 1 184 ? 9.879 -5.805 -22.714 1.00 85.56 184 GLY A O 1
ATOM 1516 N N . GLY A 1 185 ? 8.247 -4.512 -21.876 1.00 94.25 185 GLY A N 1
ATOM 1517 C CA . GLY A 1 185 ? 8.003 -5.272 -20.654 1.00 94.25 185 GLY A CA 1
ATOM 1518 C C . GLY A 1 185 ? 8.658 -4.716 -19.391 1.00 94.25 185 GLY A C 1
ATOM 1519 O O . GLY A 1 185 ? 9.522 -3.841 -19.410 1.00 94.25 185 GLY A O 1
ATOM 1520 N N . ALA A 1 186 ? 8.222 -5.270 -18.265 1.00 97.56 186 ALA A N 1
ATOM 1521 C CA . ALA A 1 186 ? 8.623 -4.877 -16.926 1.00 97.56 186 ALA A CA 1
ATOM 1522 C C . ALA A 1 186 ? 8.790 -6.099 -16.011 1.00 97.56 186 ALA A C 1
ATOM 1524 O O . ALA A 1 186 ? 8.254 -7.191 -16.253 1.00 97.56 186 ALA A O 1
ATOM 1525 N N . ILE A 1 187 ? 9.522 -5.889 -14.921 1.00 98.19 187 ILE A N 1
ATOM 1526 C CA . ILE A 1 187 ? 9.625 -6.836 -13.814 1.00 98.19 187 ILE A CA 1
ATOM 1527 C C . ILE A 1 187 ? 8.569 -6.442 -12.784 1.00 98.19 187 ILE A C 1
ATOM 1529 O O . ILE A 1 187 ? 8.540 -5.302 -12.332 1.00 98.19 187 ILE A O 1
ATOM 1533 N N . GLY A 1 188 ? 7.702 -7.379 -12.410 1.00 98.06 188 GLY A N 1
ATOM 1534 C CA . GLY A 1 188 ? 6.651 -7.151 -11.424 1.00 98.06 188 GLY A CA 1
ATOM 1535 C C . GLY A 1 188 ? 6.760 -8.107 -10.248 1.00 98.06 188 GLY A C 1
ATOM 1536 O O . GLY A 1 188 ? 6.801 -9.324 -10.444 1.00 98.06 188 GLY A O 1
ATOM 1537 N N . TYR A 1 189 ? 6.741 -7.561 -9.038 1.00 98.50 189 TYR A N 1
ATOM 1538 C CA . TYR A 1 189 ? 6.619 -8.316 -7.794 1.00 98.50 189 TYR A CA 1
ATOM 1539 C C . TYR A 1 189 ? 5.262 -8.033 -7.162 1.00 98.50 189 TYR A C 1
ATOM 1541 O O . TYR A 1 189 ? 4.850 -6.879 -7.087 1.00 98.50 189 TYR A O 1
ATOM 1549 N N . ARG A 1 190 ? 4.574 -9.070 -6.683 1.00 98.06 190 ARG A N 1
ATOM 1550 C CA . ARG A 1 190 ? 3.264 -8.956 -6.034 1.00 98.06 190 ARG A CA 1
ATOM 1551 C C . ARG A 1 190 ? 3.312 -9.452 -4.595 1.00 98.06 190 ARG A C 1
ATOM 1553 O O . ARG A 1 190 ? 3.689 -10.605 -4.361 1.00 98.06 190 ARG A O 1
ATOM 1560 N N . LEU A 1 191 ? 2.823 -8.619 -3.682 1.00 97.38 191 LEU A N 1
ATOM 1561 C CA . LEU A 1 191 ? 2.537 -8.946 -2.286 1.00 97.38 191 LEU A CA 1
ATOM 1562 C C . LEU A 1 191 ? 1.033 -8.858 -2.013 1.00 97.38 191 LEU A C 1
ATOM 1564 O O . LEU A 1 191 ? 0.318 -8.091 -2.657 1.00 97.38 191 LEU A O 1
ATOM 1568 N N . MET A 1 192 ? 0.551 -9.627 -1.038 1.00 95.56 192 MET A N 1
ATOM 1569 C CA . MET A 1 192 ? -0.775 -9.373 -0.469 1.00 95.56 192 MET A CA 1
ATOM 1570 C C . MET A 1 192 ? -0.754 -8.037 0.277 1.00 95.56 192 MET A C 1
ATOM 1572 O O . MET A 1 192 ? 0.301 -7.601 0.730 1.00 95.56 192 MET A O 1
ATOM 1576 N N . TYR A 1 193 ? -1.910 -7.385 0.395 1.00 94.69 193 TYR A N 1
ATOM 1577 C CA . TYR A 1 193 ? -2.005 -6.128 1.135 1.00 94.69 193 TYR A CA 1
ATOM 1578 C C . TYR A 1 193 ? -1.598 -6.309 2.603 1.00 94.69 193 TYR A C 1
ATOM 1580 O O . TYR A 1 193 ? -2.085 -7.221 3.279 1.00 94.69 193 TYR A O 1
ATOM 1588 N N . GLU A 1 194 ? -0.756 -5.400 3.084 1.00 93.50 194 GLU A N 1
ATOM 1589 C CA . GLU A 1 194 ? -0.292 -5.312 4.464 1.00 93.50 194 GLU A CA 1
ATOM 1590 C C . GLU A 1 194 ? -0.120 -3.834 4.842 1.00 93.50 194 GLU A C 1
ATOM 1592 O O . GLU A 1 194 ? 0.564 -3.101 4.131 1.00 93.50 194 GLU A O 1
ATOM 1597 N N . ASP A 1 195 ? -0.687 -3.419 5.982 1.00 93.38 195 ASP A N 1
ATOM 1598 C CA . ASP A 1 195 ? -0.673 -2.030 6.489 1.00 93.38 195 ASP A CA 1
ATOM 1599 C C . ASP A 1 195 ? 0.738 -1.425 6.528 1.00 93.38 195 ASP A C 1
ATOM 1601 O O . ASP A 1 195 ? 0.971 -0.310 6.072 1.00 93.38 195 ASP A O 1
ATOM 1605 N N . ASN A 1 196 ? 1.717 -2.193 7.017 1.00 93.81 196 ASN A N 1
ATOM 1606 C CA . ASN A 1 196 ? 3.098 -1.721 7.098 1.00 93.81 196 ASN A CA 1
ATOM 1607 C C . ASN A 1 196 ? 3.712 -1.496 5.704 1.00 93.81 196 ASN A C 1
ATOM 1609 O O . ASN A 1 196 ? 4.501 -0.572 5.539 1.00 93.81 196 ASN A O 1
ATOM 1613 N N . VAL A 1 197 ? 3.380 -2.331 4.712 1.00 96.56 197 VAL A N 1
ATOM 1614 C CA . VAL A 1 197 ? 3.901 -2.177 3.344 1.00 96.56 197 VAL A CA 1
ATOM 1615 C C . VAL A 1 197 ? 3.247 -0.977 2.668 1.00 96.56 197 VAL A C 1
ATOM 1617 O O . VAL A 1 197 ? 3.953 -0.181 2.058 1.00 96.56 197 VAL A O 1
ATOM 1620 N N . ASP A 1 198 ? 1.933 -0.809 2.830 1.00 96.00 198 ASP A N 1
ATOM 1621 C CA . ASP A 1 198 ? 1.189 0.354 2.335 1.00 96.00 198 ASP A CA 1
ATOM 1622 C C . ASP A 1 198 ? 1.754 1.665 2.902 1.00 96.00 198 ASP A C 1
ATOM 1624 O O . ASP A 1 198 ? 2.129 2.570 2.156 1.00 96.00 198 ASP A O 1
ATOM 1628 N N . MET A 1 199 ? 1.960 1.723 4.221 1.00 95.69 199 MET A N 1
ATOM 1629 C CA . MET A 1 199 ? 2.586 2.869 4.880 1.00 95.69 199 MET A CA 1
ATOM 1630 C C . MET A 1 199 ? 3.978 3.183 4.306 1.00 95.69 199 MET A C 1
ATOM 1632 O O . MET A 1 199 ? 4.275 4.343 4.031 1.00 95.69 199 MET A O 1
ATOM 1636 N N . LEU A 1 200 ? 4.827 2.172 4.089 1.00 97.69 200 LEU A N 1
ATOM 1637 C CA . LEU A 1 200 ? 6.151 2.371 3.488 1.00 97.69 200 LEU A CA 1
ATOM 1638 C C . LEU A 1 200 ? 6.061 2.894 2.049 1.00 97.69 200 LEU A C 1
ATOM 1640 O O . LEU A 1 200 ? 6.855 3.757 1.674 1.00 97.69 200 LEU A O 1
ATOM 1644 N N . ILE A 1 201 ? 5.106 2.394 1.254 1.00 98.06 201 ILE A N 1
ATOM 1645 C CA . ILE A 1 201 ? 4.857 2.890 -0.105 1.00 98.06 201 ILE A CA 1
ATOM 1646 C C . ILE A 1 201 ? 4.485 4.369 -0.041 1.00 98.06 201 ILE A C 1
ATOM 1648 O O . ILE A 1 201 ? 5.148 5.169 -0.689 1.00 98.06 201 ILE A O 1
ATOM 1652 N N . ARG A 1 202 ? 3.505 4.744 0.786 1.00 96.44 202 ARG A N 1
ATOM 1653 C CA . ARG A 1 202 ? 3.041 6.134 0.924 1.00 96.44 202 ARG A CA 1
ATOM 1654 C C . ARG A 1 202 ? 4.149 7.086 1.367 1.00 96.44 202 ARG A C 1
ATOM 1656 O O . ARG A 1 202 ? 4.247 8.183 0.831 1.00 96.44 202 ARG A O 1
ATOM 1663 N N . ILE A 1 203 ? 5.012 6.655 2.291 1.00 97.00 203 ILE A N 1
ATOM 1664 C CA . ILE A 1 203 ? 6.193 7.423 2.714 1.00 97.00 203 ILE A CA 1
ATOM 1665 C C . ILE A 1 203 ? 7.155 7.627 1.540 1.00 97.00 203 ILE A C 1
ATOM 1667 O O . ILE A 1 203 ? 7.595 8.745 1.286 1.00 97.00 203 ILE A O 1
ATOM 1671 N N . TYR A 1 204 ? 7.502 6.552 0.829 1.00 97.88 204 TYR A N 1
ATOM 1672 C CA . TYR A 1 204 ? 8.461 6.628 -0.271 1.00 97.88 204 TYR A CA 1
ATOM 1673 C C . TYR A 1 204 ? 7.936 7.470 -1.438 1.00 97.88 204 TYR A C 1
ATOM 1675 O O . TYR A 1 204 ? 8.680 8.263 -2.010 1.00 97.88 204 TYR A O 1
ATOM 1683 N N . THR A 1 205 ? 6.662 7.307 -1.784 1.00 96.94 205 THR A N 1
ATOM 1684 C CA . THR A 1 205 ? 6.053 7.977 -2.933 1.00 96.94 205 THR A CA 1
ATOM 1685 C C . THR A 1 205 ? 5.520 9.361 -2.596 1.00 96.94 205 THR A C 1
ATOM 1687 O O . THR A 1 205 ? 5.133 10.069 -3.516 1.00 96.94 205 THR A O 1
ATOM 1690 N N . GLU A 1 206 ? 5.443 9.725 -1.312 1.00 95.50 206 GLU A N 1
ATOM 1691 C CA . GLU A 1 206 ? 4.715 10.907 -0.820 1.00 95.50 206 GLU A CA 1
ATOM 1692 C C . GLU A 1 206 ? 3.281 10.963 -1.344 1.00 95.50 206 GLU A C 1
ATOM 1694 O O . GLU A 1 206 ? 2.747 12.023 -1.651 1.00 95.50 206 GLU A O 1
ATOM 1699 N N . GLU A 1 207 ? 2.684 9.785 -1.521 1.00 94.12 207 GLU A N 1
ATOM 1700 C CA . GLU A 1 207 ? 1.371 9.635 -2.148 1.00 94.12 207 GLU A CA 1
ATOM 1701 C C . GLU A 1 207 ? 1.264 10.262 -3.556 1.00 94.12 207 GLU A C 1
ATOM 1703 O O . GLU A 1 207 ? 0.166 10.568 -4.009 1.00 94.12 207 GLU A O 1
ATOM 1708 N N . ASN A 1 208 ? 2.382 10.408 -4.287 1.00 96.56 208 ASN A N 1
ATOM 1709 C CA . ASN A 1 208 ? 2.385 10.903 -5.665 1.00 96.56 208 ASN A CA 1
ATOM 1710 C C . ASN A 1 208 ? 1.691 9.907 -6.604 1.00 96.56 208 ASN A C 1
ATOM 1712 O O . ASN A 1 208 ? 2.288 8.919 -7.048 1.00 96.56 208 ASN A O 1
ATOM 1716 N N . GLU A 1 209 ? 0.411 10.147 -6.874 1.00 96.19 209 GLU A N 1
ATOM 1717 C CA . GLU A 1 209 ? -0.383 9.331 -7.784 1.00 96.19 209 GLU A CA 1
ATOM 1718 C C . GLU A 1 209 ? 0.048 9.535 -9.239 1.00 96.19 209 GLU A C 1
ATOM 1720 O O . GLU A 1 209 ? 0.403 10.630 -9.683 1.00 96.19 209 GLU A O 1
ATOM 1725 N N . TYR A 1 210 ? 0.028 8.444 -10.000 1.00 95.00 210 TYR A N 1
ATOM 1726 C CA . TYR A 1 210 ? 0.417 8.462 -11.399 1.00 95.00 210 TYR A CA 1
ATOM 1727 C C . TYR A 1 210 ? -0.510 9.366 -12.218 1.00 95.00 210 TYR A C 1
ATOM 1729 O O . TYR A 1 210 ? -1.720 9.158 -12.281 1.00 95.00 210 TYR A O 1
ATOM 1737 N N . SER A 1 211 ? 0.094 10.335 -12.904 1.00 91.38 211 SER A N 1
ATOM 1738 C CA . SER A 1 211 ? -0.589 11.349 -13.719 1.00 91.38 211 SER A CA 1
ATOM 1739 C C . SER A 1 211 ? -0.145 11.339 -15.188 1.00 91.38 211 SER A C 1
ATOM 1741 O O . SER A 1 211 ? -0.278 12.343 -15.891 1.00 91.38 211 SER A O 1
ATOM 1743 N N . GLY A 1 212 ? 0.486 10.253 -15.640 1.00 84.19 212 GLY A N 1
ATOM 1744 C CA . GLY A 1 212 ? 0.941 10.109 -17.022 1.00 84.19 212 GLY A CA 1
ATOM 1745 C C . GLY A 1 212 ? -0.171 9.696 -17.989 1.00 84.19 212 GLY A C 1
ATOM 1746 O O . GLY A 1 212 ? -1.349 9.637 -17.631 1.00 84.19 212 GLY A O 1
ATOM 1747 N N . GLU A 1 213 ? 0.218 9.407 -19.233 1.00 78.50 213 GLU A N 1
ATOM 1748 C CA . GLU A 1 213 ? -0.685 8.816 -20.227 1.00 78.50 213 GLU A CA 1
ATOM 1749 C C . GLU A 1 213 ? -1.289 7.508 -19.705 1.00 78.50 213 GLU A C 1
ATOM 1751 O O . GLU A 1 213 ? -0.687 6.812 -18.887 1.00 78.50 213 GLU A O 1
ATOM 1756 N N . LYS A 1 214 ? -2.497 7.161 -20.164 1.00 77.25 214 LYS A N 1
ATOM 1757 C CA . LYS A 1 214 ? -3.159 5.947 -19.684 1.00 77.25 214 LYS A CA 1
ATOM 1758 C C . LYS A 1 214 ? -2.255 4.738 -19.906 1.00 77.25 214 LYS A C 1
ATOM 1760 O O . LYS A 1 214 ? -1.748 4.503 -20.995 1.00 77.25 214 LYS A O 1
ATOM 1765 N N . LEU A 1 215 ? -2.100 3.947 -18.849 1.00 80.56 215 LEU A N 1
ATOM 1766 C CA . LEU A 1 215 ? -1.393 2.669 -18.904 1.00 80.56 215 LEU A CA 1
ATOM 1767 C C . LEU A 1 215 ? -2.216 1.581 -19.627 1.00 80.56 215 LEU A C 1
ATOM 1769 O O . LEU A 1 215 ? -1.758 0.441 -19.691 1.00 80.56 215 LEU A O 1
ATOM 1773 N N . TYR A 1 216 ? -3.422 1.905 -20.115 1.00 73.19 216 TYR A N 1
ATOM 1774 C CA . TYR A 1 216 ? -4.397 1.023 -20.763 1.00 73.19 216 TYR A CA 1
ATOM 1775 C C . TYR A 1 216 ? -5.148 1.725 -21.898 1.00 73.19 216 TYR A C 1
ATOM 1777 O O . TYR A 1 216 ? -5.316 2.966 -21.820 1.00 73.19 216 TYR A O 1
#

pLDDT: mean 93.43, std 6.59, range [41.97, 98.56]

Foldseek 3Di:
DPDDQWAKFFAKAALPPQGTWIDIPDDDDPVLCVQLQVQWDQFDQVNHPVRLLLMAGDRGGITGGPVSQVVSCVSNVRPPGPVVVVVVLVVLVVDPVSLVVLLVVLVVVLCCCQVVVFDFAAEEQLVLLVSFNFKFWAVCFCQVCVLQQAGWIWTGGNQFIKIKGRQLHPPGDLVQFRYDAPSRGIGMTGDGDDRSNVVSSCSNRVSHTHDHDRSD

Secondary structure (DSSP, 8-state):
--PPPP-EEEEEEETTTTEEEEEESS---HHHHHHHGGG-EEE-GGGSEEEETTEEE--SEEEB-GGGHHHHHHHTT-SS-HHHHHHHHHHHHHSHHHHHHHHHHHHHHHHHHHHHH-B---EEHHHHHHT-SEEE-GGGHHHHHGGGT--EEEEEETTEEEEEEE--STTS-GGG--EE-TTS-EEEEEE---HHHHHHHHHHHTT-B--SS---